Protein AF-A0A9K3KS12-F1 (afdb_monomer)

Mean predicted aligned error: 18.04 Å

Structure (mmCIF, N/CA/C/O backbone):
data_AF-A0A9K3KS12-F1
#
_entry.id   AF-A0A9K3KS12-F1
#
loop_
_atom_site.group_PDB
_atom_site.id
_atom_site.type_symbol
_atom_site.label_atom_id
_atom_site.label_alt_id
_atom_site.label_comp_id
_atom_site.label_asym_id
_atom_site.label_entity_id
_atom_site.label_seq_id
_atom_site.pdbx_PDB_ins_code
_atom_site.Cartn_x
_atom_site.Cartn_y
_atom_site.Cartn_z
_atom_site.occupancy
_atom_site.B_iso_or_equiv
_atom_site.auth_seq_id
_atom_site.auth_comp_id
_atom_site.auth_asym_id
_atom_site.auth_atom_id
_atom_site.pdbx_PDB_model_num
ATOM 1 N N . MET A 1 1 ? 7.523 -29.778 -43.280 1.00 52.50 1 MET A N 1
ATOM 2 C CA . MET A 1 1 ? 7.986 -30.917 -42.459 1.00 52.50 1 MET A CA 1
ATOM 3 C C . MET A 1 1 ? 9.145 -30.416 -41.614 1.00 52.50 1 MET A C 1
ATOM 5 O O . MET A 1 1 ? 10.266 -30.373 -42.094 1.00 52.50 1 MET A O 1
ATOM 9 N N . SER A 1 2 ? 8.859 -29.906 -40.420 1.00 46.47 2 SER A N 1
ATOM 10 C CA . SER A 1 2 ? 9.848 -29.281 -39.537 1.00 46.47 2 SER A CA 1
ATOM 11 C C . SER A 1 2 ? 9.722 -29.909 -38.153 1.00 46.47 2 SER A C 1
ATOM 13 O O . SER A 1 2 ? 8.707 -29.759 -37.476 1.00 46.47 2 SER A O 1
ATOM 15 N N . SER A 1 3 ? 10.742 -30.691 -37.804 1.00 53.56 3 SER A N 1
ATOM 16 C CA . SER A 1 3 ? 10.852 -31.498 -36.591 1.00 53.56 3 SER A CA 1
ATOM 17 C C . SER A 1 3 ? 10.984 -30.643 -35.331 1.00 53.56 3 SER A C 1
ATOM 19 O O . SER A 1 3 ? 11.841 -29.765 -35.256 1.00 53.56 3 SER A O 1
ATOM 21 N N . PHE A 1 4 ? 10.180 -30.960 -34.317 1.00 49.09 4 PHE A N 1
ATOM 22 C CA . PHE A 1 4 ? 10.322 -30.461 -32.949 1.00 49.09 4 PHE A CA 1
ATOM 23 C C . PHE A 1 4 ? 11.161 -31.444 -32.117 1.00 49.09 4 PHE A C 1
ATOM 25 O O . PHE A 1 4 ? 10.821 -32.629 -32.083 1.00 49.09 4 PHE A O 1
ATOM 32 N N . PRO A 1 5 ? 12.207 -31.003 -31.397 1.00 67.06 5 PRO A N 1
ATOM 33 C CA . PRO A 1 5 ? 12.871 -31.855 -30.423 1.00 67.06 5 PRO A CA 1
ATOM 34 C C . PRO A 1 5 ? 12.090 -31.901 -29.100 1.00 67.06 5 PRO A C 1
ATOM 36 O O . PRO A 1 5 ? 11.789 -30.881 -28.484 1.00 67.06 5 PRO A O 1
ATOM 39 N N . HIS A 1 6 ? 11.778 -33.126 -28.676 1.00 48.31 6 HIS A N 1
ATOM 40 C CA . HIS A 1 6 ? 11.284 -33.482 -27.347 1.00 48.31 6 HIS A CA 1
ATOM 41 C C . HIS A 1 6 ? 12.361 -33.252 -26.279 1.00 48.31 6 HIS A C 1
ATOM 43 O O . HIS A 1 6 ? 13.449 -33.820 -26.370 1.00 48.31 6 HIS A O 1
ATOM 49 N N . THR A 1 7 ? 12.029 -32.528 -25.212 1.00 61.78 7 THR A N 1
ATOM 50 C CA . THR A 1 7 ? 12.792 -32.556 -23.956 1.00 61.78 7 THR A CA 1
ATOM 51 C C . THR A 1 7 ? 12.016 -33.352 -22.917 1.00 61.78 7 THR A C 1
ATOM 53 O O . THR A 1 7 ? 10.946 -32.935 -22.476 1.00 61.78 7 THR A O 1
ATOM 56 N N . LYS A 1 8 ? 12.572 -34.515 -22.573 1.00 54.59 8 LYS A N 1
ATOM 57 C CA . LYS A 1 8 ? 12.106 -35.438 -21.540 1.00 54.59 8 LYS A CA 1
ATOM 58 C C . LYS A 1 8 ? 12.495 -34.938 -20.144 1.00 54.59 8 LYS A C 1
ATOM 60 O O . LYS A 1 8 ? 13.637 -34.550 -19.923 1.00 54.59 8 LYS A O 1
ATOM 65 N N . ASP A 1 9 ? 11.512 -34.968 -19.253 1.00 48.06 9 ASP A N 1
ATOM 66 C CA . ASP A 1 9 ? 11.533 -35.470 -17.875 1.00 48.06 9 ASP A CA 1
ATOM 67 C C . ASP A 1 9 ? 12.786 -35.275 -17.008 1.00 48.06 9 ASP A C 1
ATOM 69 O O . ASP A 1 9 ? 13.827 -35.896 -17.210 1.00 48.06 9 ASP A O 1
ATOM 73 N N . CYS A 1 10 ? 12.608 -34.554 -15.897 1.00 50.44 10 CYS A N 1
ATOM 74 C CA . CYS A 1 10 ? 13.347 -34.833 -14.667 1.00 50.44 10 CYS A CA 1
ATOM 75 C C . CYS A 1 10 ? 12.514 -34.418 -13.443 1.00 50.44 10 CYS A C 1
ATOM 77 O O . CYS A 1 10 ? 12.667 -33.329 -12.890 1.00 50.44 10 CYS A O 1
ATOM 79 N N . ILE A 1 11 ? 11.589 -35.290 -13.031 1.00 43.28 11 ILE A N 1
ATOM 80 C CA . ILE A 1 11 ? 10.884 -35.190 -11.748 1.00 43.28 11 ILE A CA 1
ATOM 81 C C . ILE A 1 11 ? 11.778 -35.855 -10.695 1.00 43.28 11 ILE A C 1
ATOM 83 O O . ILE A 1 11 ? 11.823 -37.078 -10.586 1.00 43.28 11 ILE A O 1
ATOM 87 N N . LYS A 1 12 ? 12.516 -35.053 -9.920 1.00 54.06 12 LYS A N 1
ATOM 88 C CA . LYS A 1 12 ? 13.183 -35.514 -8.694 1.00 54.06 12 LYS A CA 1
ATOM 89 C C . LYS A 1 12 ? 12.268 -35.271 -7.501 1.00 54.06 12 LYS A C 1
ATOM 91 O O . LYS A 1 12 ? 12.225 -34.184 -6.932 1.00 54.06 12 LYS A O 1
ATOM 96 N N . SER A 1 13 ? 11.550 -36.322 -7.132 1.00 48.22 13 SER A N 1
ATOM 97 C CA . SER A 1 13 ? 10.871 -36.474 -5.849 1.00 48.22 13 SER A CA 1
ATOM 98 C C . SER A 1 13 ? 11.925 -36.620 -4.750 1.00 48.22 13 SER A C 1
ATOM 100 O O . SER A 1 13 ? 12.613 -37.637 -4.705 1.00 48.22 13 SER A O 1
ATOM 102 N N . SER A 1 14 ? 12.069 -35.620 -3.874 1.00 48.69 14 SER A N 1
ATOM 103 C CA . SER A 1 14 ? 12.899 -35.742 -2.670 1.00 48.69 14 SER A CA 1
ATOM 104 C C . SER A 1 14 ? 12.034 -35.871 -1.428 1.00 48.69 14 SER A C 1
ATOM 106 O O . SER A 1 14 ? 11.018 -35.194 -1.266 1.00 48.69 14 SER A O 1
ATOM 108 N N . ALA A 1 15 ? 12.449 -36.823 -0.606 1.00 46.62 15 ALA A N 1
ATOM 109 C CA . ALA A 1 15 ? 11.697 -37.442 0.456 1.00 46.62 15 ALA A CA 1
ATOM 110 C C . ALA A 1 15 ? 11.547 -36.576 1.715 1.00 46.62 15 ALA A C 1
ATOM 112 O O . ALA A 1 15 ? 12.305 -35.652 1.997 1.00 46.62 15 ALA A O 1
ATOM 113 N N . ARG A 1 16 ? 10.518 -36.976 2.459 1.00 47.88 16 ARG A N 1
ATOM 114 C CA . ARG A 1 16 ? 10.124 -36.623 3.821 1.00 47.88 16 ARG A CA 1
ATOM 115 C C . ARG A 1 16 ? 11.319 -36.609 4.787 1.00 47.88 16 ARG A C 1
ATOM 117 O O . ARG A 1 16 ? 11.995 -37.622 4.907 1.00 47.88 16 ARG A O 1
ATOM 124 N N . ASN A 1 17 ? 11.467 -35.528 5.553 1.00 46.19 17 ASN A N 1
ATOM 125 C CA . ASN A 1 17 ? 12.077 -35.567 6.883 1.00 46.19 17 ASN A CA 1
ATOM 126 C C . ASN A 1 17 ? 11.015 -35.137 7.896 1.00 46.19 17 ASN A C 1
ATOM 128 O O . ASN A 1 17 ? 10.563 -33.994 7.912 1.00 46.19 17 ASN A O 1
ATOM 132 N N . SER A 1 18 ? 10.569 -36.104 8.688 1.00 47.91 18 SER A N 1
ATOM 133 C CA . SER A 1 18 ? 9.709 -35.928 9.849 1.00 47.91 18 SER A CA 1
ATOM 134 C C . SER A 1 18 ? 10.596 -35.756 11.077 1.00 47.91 18 SER A C 1
ATOM 136 O O . SER A 1 18 ? 10.929 -36.741 11.734 1.00 47.91 18 SER A O 1
ATOM 138 N N . ASP A 1 19 ? 10.979 -34.514 11.370 1.00 44.84 19 ASP A N 1
ATOM 139 C CA . ASP A 1 19 ? 11.651 -34.182 12.623 1.00 44.84 19 ASP A CA 1
ATOM 140 C C . ASP A 1 19 ? 10.617 -33.883 13.713 1.00 44.84 19 ASP A C 1
ATOM 142 O O . ASP A 1 19 ? 9.829 -32.935 13.661 1.00 44.84 19 ASP A O 1
ATOM 146 N N . SER A 1 20 ? 10.633 -34.773 14.700 1.00 47.81 20 SER A N 1
ATOM 147 C CA . SER A 1 20 ? 9.894 -34.745 15.952 1.00 47.81 20 SER A CA 1
ATOM 148 C C . SER A 1 20 ? 10.265 -33.506 16.776 1.00 47.81 20 SER A C 1
ATOM 150 O O . SER A 1 20 ? 11.340 -33.441 17.372 1.00 47.81 20 SER A O 1
ATOM 152 N N . TYR A 1 21 ? 9.364 -32.524 16.850 1.00 46.59 21 TYR A N 1
ATOM 153 C CA . TYR A 1 21 ? 9.509 -31.376 17.745 1.00 46.59 21 TYR A CA 1
ATOM 154 C C . TYR A 1 21 ? 9.149 -31.758 19.186 1.00 46.59 21 TYR A C 1
ATOM 156 O O . TYR A 1 21 ? 8.018 -32.130 19.487 1.00 46.59 21 TYR A O 1
ATOM 164 N N . ASN A 1 22 ? 10.132 -31.623 20.074 1.00 51.41 22 ASN A N 1
ATOM 165 C CA . ASN A 1 22 ? 10.037 -31.820 21.518 1.00 51.41 22 ASN A CA 1
ATOM 166 C C . ASN A 1 22 ? 9.777 -30.461 22.214 1.00 51.41 22 ASN A C 1
ATOM 168 O O . ASN A 1 22 ? 10.659 -29.598 22.170 1.00 51.41 22 ASN A O 1
ATOM 172 N N . PRO A 1 23 ? 8.605 -30.210 22.832 1.00 52.31 23 PRO A N 1
ATOM 173 C CA . PRO A 1 23 ? 8.307 -28.944 23.492 1.00 52.31 23 PRO A CA 1
ATOM 174 C C . PRO A 1 23 ? 8.512 -29.061 25.007 1.00 52.31 23 PRO A C 1
ATOM 176 O O . PRO A 1 23 ? 7.556 -29.081 25.778 1.00 52.31 23 PRO A O 1
ATOM 179 N N . ALA A 1 24 ? 9.761 -29.116 25.463 1.00 48.59 24 ALA A N 1
ATOM 180 C CA . ALA A 1 24 ? 10.047 -29.011 26.887 1.00 48.59 24 ALA A CA 1
ATOM 181 C C . ALA A 1 24 ? 11.296 -28.169 27.144 1.00 48.59 24 ALA A C 1
ATOM 183 O O . ALA A 1 24 ? 12.378 -28.442 26.638 1.00 48.59 24 ALA A O 1
ATOM 184 N N . SER A 1 25 ? 11.126 -27.184 28.027 1.00 50.69 25 SER A N 1
ATOM 185 C CA . SER A 1 25 ? 12.181 -26.432 28.709 1.00 50.69 25 SER A CA 1
ATOM 186 C C . SER A 1 25 ? 12.730 -25.187 27.998 1.00 50.69 25 SER A C 1
ATOM 188 O O . SER A 1 25 ? 13.762 -25.206 27.335 1.00 50.69 25 SER A O 1
ATOM 190 N N . ARG A 1 26 ? 12.076 -24.043 28.249 1.00 43.84 26 ARG A N 1
ATOM 191 C CA . ARG A 1 26 ? 12.7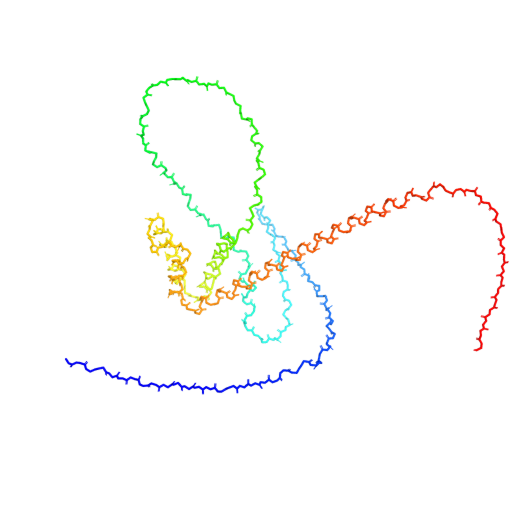54 -22.741 28.398 1.00 43.84 26 ARG A CA 1
ATOM 192 C C . ARG A 1 26 ? 11.887 -21.764 29.203 1.00 43.84 26 ARG A C 1
ATOM 194 O O . ARG A 1 26 ? 11.212 -20.899 28.656 1.00 43.84 26 ARG A O 1
ATOM 201 N N . ARG A 1 27 ? 11.928 -21.883 30.537 1.00 47.69 27 ARG A N 1
ATOM 202 C CA . ARG A 1 27 ? 11.645 -20.750 31.436 1.00 47.69 27 ARG A CA 1
ATOM 203 C C . ARG A 1 27 ? 12.892 -19.871 31.463 1.00 47.69 27 ARG A C 1
ATOM 205 O O . ARG A 1 27 ? 13.801 -20.105 32.247 1.00 47.69 27 ARG A O 1
ATOM 212 N N . GLY A 1 28 ? 12.955 -18.900 30.559 1.00 39.16 28 GLY A N 1
ATOM 213 C CA . GLY A 1 28 ? 13.888 -17.784 30.657 1.00 39.16 28 GLY A CA 1
ATOM 214 C C . GLY A 1 28 ? 13.147 -16.577 31.216 1.00 39.16 28 GLY A C 1
ATOM 215 O O . GLY A 1 28 ? 12.291 -16.022 30.533 1.00 39.16 28 GLY A O 1
ATOM 216 N N . SER A 1 29 ? 13.455 -16.184 32.451 1.00 44.81 29 SER A N 1
ATOM 217 C CA . SER A 1 29 ? 13.035 -14.901 33.015 1.00 44.81 29 SER A CA 1
ATOM 218 C C . SER A 1 29 ? 13.606 -13.765 32.166 1.00 44.81 29 SER A C 1
ATOM 220 O O . SER A 1 29 ? 14.803 -13.492 32.208 1.00 44.81 29 SER A O 1
ATOM 222 N N . SER A 1 30 ? 12.762 -13.100 31.378 1.00 38.34 30 SER A N 1
ATOM 223 C CA . SER A 1 30 ? 13.128 -11.852 30.711 1.00 38.34 30 SER A CA 1
ATOM 224 C C . SER A 1 30 ? 13.059 -10.709 31.719 1.00 38.34 30 SER A C 1
ATOM 226 O O . SER A 1 30 ? 11.974 -10.258 32.082 1.00 38.34 30 SER A O 1
ATOM 228 N N . GLN A 1 31 ? 14.219 -10.224 32.163 1.00 39.91 31 GLN A N 1
ATOM 229 C CA . GLN A 1 31 ? 14.308 -8.892 32.751 1.00 39.91 31 GLN A CA 1
ATOM 230 C C . GLN A 1 31 ? 13.933 -7.857 31.686 1.00 39.91 31 GLN A C 1
ATOM 232 O O . GLN A 1 31 ? 14.561 -7.761 30.632 1.00 39.91 31 GLN A O 1
ATOM 237 N N . VAL A 1 32 ? 12.893 -7.078 31.966 1.00 41.66 32 VAL A N 1
ATOM 238 C CA . VAL A 1 32 ? 12.511 -5.916 31.166 1.00 41.66 32 VAL A CA 1
ATOM 239 C C . VAL A 1 32 ? 13.368 -4.740 31.632 1.00 41.66 32 VAL A C 1
ATOM 241 O O . VAL A 1 32 ? 13.022 -4.052 32.588 1.00 41.66 32 VAL A O 1
ATOM 244 N N . SER A 1 33 ? 14.509 -4.509 30.978 1.00 40.78 33 SER A N 1
ATOM 245 C CA . SER A 1 33 ? 15.244 -3.250 31.133 1.00 40.78 33 SER A CA 1
ATOM 246 C C . SER A 1 33 ? 14.465 -2.133 30.445 1.00 40.78 33 SER A C 1
ATOM 248 O O . SER A 1 33 ? 14.395 -2.061 29.216 1.00 40.78 33 SER A O 1
ATOM 250 N N . VAL A 1 34 ? 13.871 -1.250 31.243 1.00 41.56 34 VAL A N 1
ATOM 251 C CA . VAL A 1 34 ? 13.269 -0.005 30.765 1.00 41.56 34 VAL A CA 1
ATOM 252 C C . VAL A 1 34 ? 14.411 0.919 30.342 1.00 41.56 34 VAL A C 1
ATOM 254 O O . VAL A 1 34 ? 15.130 1.460 31.176 1.00 41.56 34 VAL A O 1
ATOM 257 N N . LYS A 1 35 ? 14.633 1.042 29.030 1.00 43.31 35 LYS A N 1
ATOM 258 C CA . LYS A 1 35 ? 15.657 1.925 28.464 1.00 43.31 35 LYS A CA 1
ATOM 259 C C . LYS A 1 35 ? 15.074 3.334 28.356 1.00 43.31 35 LYS A C 1
ATOM 261 O O . LYS A 1 35 ? 14.183 3.577 27.547 1.00 43.31 35 LYS A O 1
ATOM 266 N N . GLU A 1 36 ? 15.552 4.236 29.203 1.00 47.69 36 GLU A N 1
ATOM 267 C CA . GLU A 1 36 ? 15.155 5.643 29.229 1.00 47.69 36 GLU A CA 1
ATOM 268 C C . GLU A 1 36 ? 15.689 6.367 27.975 1.00 47.69 36 GLU A C 1
ATOM 270 O O . GLU A 1 36 ? 16.896 6.466 27.752 1.00 47.69 36 GLU A O 1
ATOM 275 N N . GLU A 1 37 ? 14.780 6.812 27.101 1.00 48.81 37 GLU A N 1
ATOM 276 C CA . GLU A 1 37 ? 15.088 7.490 25.834 1.00 48.81 37 GLU A CA 1
ATOM 277 C C . GLU A 1 37 ? 15.170 9.006 26.074 1.00 48.81 37 GLU A C 1
ATOM 279 O O . GLU A 1 37 ? 14.152 9.699 26.087 1.00 48.81 37 GLU A O 1
ATOM 284 N N . LYS A 1 38 ? 16.384 9.537 26.264 1.00 49.03 38 LYS A N 1
ATOM 285 C CA . LYS A 1 38 ? 16.611 10.987 26.348 1.00 49.03 38 LYS A CA 1
ATOM 286 C C . LYS A 1 38 ? 16.424 11.623 24.968 1.00 49.03 38 LYS A C 1
ATOM 288 O O . LYS A 1 38 ? 17.086 11.244 24.002 1.00 49.03 38 LYS A O 1
ATOM 293 N N . ARG A 1 39 ? 15.508 12.589 24.871 1.00 55.34 39 ARG A N 1
ATOM 294 C CA . ARG A 1 39 ? 15.294 13.417 23.676 1.00 55.34 39 ARG A CA 1
ATOM 295 C C . ARG A 1 39 ? 15.749 14.835 23.971 1.00 55.34 39 ARG A C 1
ATOM 297 O O . ARG A 1 39 ? 15.294 15.423 24.946 1.00 55.34 39 ARG A O 1
ATOM 304 N N . THR A 1 40 ? 16.599 15.375 23.107 1.00 54.41 40 THR A N 1
ATOM 305 C CA . THR A 1 40 ? 17.068 16.758 23.205 1.00 54.41 40 THR A CA 1
ATOM 306 C C . THR A 1 40 ? 16.480 17.543 22.040 1.00 54.41 40 THR A C 1
ATOM 308 O O . THR A 1 40 ? 16.665 17.182 20.874 1.00 54.41 40 THR A O 1
ATOM 311 N N . CYS A 1 41 ? 15.730 18.593 22.359 1.00 47.50 41 CYS A N 1
ATOM 312 C CA . CYS A 1 41 ? 15.167 19.516 21.381 1.00 47.50 41 CYS A CA 1
ATOM 313 C C . CYS A 1 41 ? 16.025 20.779 21.367 1.00 47.50 41 CYS A C 1
ATOM 315 O O . CYS A 1 41 ? 16.310 21.324 22.431 1.00 47.50 41 CYS A O 1
ATOM 317 N N . SER A 1 42 ? 16.412 21.241 20.180 1.00 53.09 42 SER A N 1
ATOM 318 C CA . SER A 1 42 ? 16.981 22.578 20.006 1.00 53.09 42 SER A CA 1
ATOM 319 C C . SER A 1 42 ? 16.038 23.413 19.150 1.00 53.09 42 SER A C 1
ATOM 321 O O . SER A 1 42 ? 15.483 22.916 18.163 1.00 53.09 42 SER A O 1
ATOM 323 N N . VAL A 1 43 ? 15.835 24.664 19.550 1.00 62.12 43 VAL A N 1
ATOM 324 C CA . VAL A 1 43 ? 15.024 25.641 18.823 1.00 62.12 43 VAL A CA 1
ATOM 325 C C . VAL A 1 43 ? 15.965 26.731 18.342 1.00 62.12 43 VAL A C 1
ATOM 327 O O . VAL A 1 43 ? 16.599 27.403 19.148 1.00 62.12 43 VAL A O 1
ATOM 330 N N . GLU A 1 44 ? 16.060 26.889 17.026 1.00 63.59 44 GLU A N 1
ATOM 331 C CA . GLU A 1 44 ? 16.841 27.953 16.400 1.00 63.59 44 GLU A CA 1
ATOM 332 C C . GLU A 1 44 ? 15.885 28.929 15.710 1.00 63.59 44 GLU A C 1
ATOM 334 O O . GLU A 1 44 ? 14.980 28.528 14.970 1.00 63.59 44 GLU A O 1
ATOM 339 N N . THR A 1 45 ? 16.092 30.221 15.951 1.00 49.81 45 THR A N 1
ATOM 340 C CA . THR A 1 45 ? 15.368 31.319 15.306 1.00 49.81 45 THR A CA 1
ATOM 341 C C . THR A 1 45 ? 16.299 32.077 14.382 1.00 49.81 45 THR A C 1
ATOM 343 O O . THR A 1 45 ? 17.236 32.717 14.850 1.00 49.81 45 THR A O 1
ATOM 346 N N . ASN A 1 46 ? 16.006 32.057 13.084 1.00 51.88 46 ASN A N 1
ATOM 347 C CA . ASN A 1 46 ? 16.641 32.925 12.096 1.00 51.88 46 ASN A CA 1
ATOM 348 C C . ASN A 1 46 ? 15.547 33.647 11.304 1.00 51.88 46 ASN A C 1
ATOM 350 O O . ASN A 1 46 ? 14.641 33.009 10.770 1.00 51.88 46 ASN A O 1
ATOM 354 N N . GLY A 1 47 ? 15.603 34.982 11.266 1.00 61.84 47 GLY A N 1
ATOM 355 C CA . GLY A 1 47 ? 14.705 35.805 10.444 1.00 61.84 47 GLY A CA 1
ATOM 356 C C . GLY A 1 47 ? 13.206 35.633 10.729 1.00 61.84 47 GLY A C 1
ATOM 357 O O . GLY A 1 47 ? 12.411 35.608 9.798 1.00 61.84 47 GLY A O 1
ATOM 358 N N . GLY A 1 48 ? 12.808 35.454 11.994 1.00 63.50 48 GLY A N 1
ATOM 359 C CA . GLY A 1 48 ? 11.393 35.333 12.384 1.00 63.50 48 GLY A CA 1
ATOM 360 C C . GLY A 1 48 ? 10.764 33.949 12.176 1.00 63.50 48 GLY A C 1
ATOM 361 O O . GLY A 1 48 ? 9.613 33.745 12.552 1.00 63.50 48 GLY A O 1
ATOM 362 N N . THR A 1 49 ? 11.511 32.973 11.652 1.00 40.00 49 THR A N 1
ATOM 363 C CA . THR A 1 49 ? 11.039 31.586 11.521 1.00 40.00 49 THR A CA 1
ATOM 364 C C . THR A 1 49 ? 11.657 30.717 12.618 1.00 40.00 49 THR A C 1
ATOM 366 O O . THR A 1 49 ? 12.881 30.602 12.712 1.00 40.00 49 THR A O 1
ATOM 369 N N . GLN A 1 50 ? 10.819 30.102 13.461 1.00 62.44 50 GLN A N 1
ATOM 370 C CA . GLN A 1 50 ? 11.257 29.119 14.459 1.00 62.44 50 GLN A CA 1
ATOM 371 C C . GLN A 1 50 ? 11.419 27.751 13.796 1.00 62.44 50 GLN A C 1
ATOM 373 O O . GLN A 1 50 ? 10.455 27.192 13.274 1.00 62.44 50 GLN A O 1
ATOM 378 N N . THR A 1 51 ? 12.626 27.191 13.842 1.00 48.81 51 THR A N 1
ATOM 379 C CA . THR A 1 51 ? 12.882 25.816 13.401 1.00 48.81 51 TH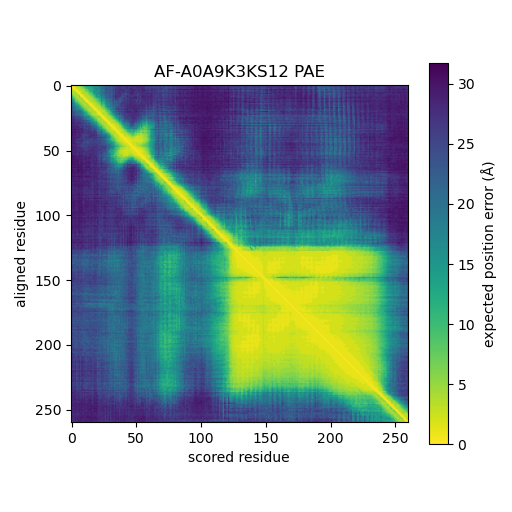R A CA 1
ATOM 380 C C . THR A 1 51 ? 13.186 24.953 14.619 1.00 48.81 51 THR A C 1
ATOM 382 O O . THR A 1 51 ? 14.216 25.119 15.271 1.00 48.81 51 THR A O 1
ATOM 385 N N . VAL A 1 52 ? 12.293 24.010 14.926 1.00 60.97 52 VAL A N 1
ATOM 386 C CA . VAL A 1 52 ? 12.500 23.027 15.997 1.00 60.97 52 VAL A CA 1
ATOM 387 C C . VAL A 1 52 ? 13.196 21.804 15.410 1.00 60.97 52 VAL A C 1
ATOM 389 O O . VAL A 1 52 ? 12.617 21.071 14.606 1.00 60.97 52 VAL A O 1
ATOM 392 N N . ARG A 1 53 ? 14.442 21.559 15.819 1.00 60.44 53 ARG A N 1
ATOM 393 C CA . ARG A 1 53 ? 15.195 20.357 15.445 1.00 60.44 53 ARG A CA 1
ATOM 394 C C . ARG A 1 53 ? 15.178 19.375 16.611 1.00 60.44 53 ARG A C 1
ATOM 396 O O . ARG A 1 53 ? 15.751 19.624 17.670 1.00 60.44 53 ARG A O 1
ATOM 403 N N . ILE A 1 54 ? 14.499 18.246 16.411 1.00 65.06 54 ILE A N 1
ATOM 404 C CA . ILE A 1 54 ? 14.471 17.140 17.373 1.00 65.06 54 ILE A CA 1
ATOM 405 C C . ILE A 1 54 ? 15.554 16.141 16.972 1.00 65.06 54 ILE A C 1
ATOM 407 O O . ILE A 1 54 ? 15.421 15.434 15.968 1.00 65.06 54 ILE A O 1
ATOM 411 N N . TYR A 1 55 ? 16.620 16.061 17.766 1.00 48.09 55 TYR A N 1
ATOM 412 C CA . TYR A 1 55 ? 17.696 15.102 17.542 1.00 48.09 55 TYR A CA 1
ATOM 413 C C . TYR A 1 55 ? 17.396 13.807 18.301 1.00 48.09 55 TYR A C 1
ATOM 415 O O . TYR A 1 55 ? 17.188 13.800 19.514 1.00 48.09 55 TYR A O 1
ATOM 423 N N . LYS A 1 56 ? 17.375 12.683 17.579 1.00 55.25 56 LYS A N 1
ATOM 424 C CA . LYS A 1 56 ? 17.387 11.351 18.194 1.00 55.25 56 LYS A CA 1
ATOM 425 C C . LYS A 1 56 ? 18.836 10.933 18.395 1.00 55.25 56 LYS A C 1
ATOM 427 O O . LYS A 1 56 ? 19.526 10.645 17.419 1.00 55.25 56 LYS A O 1
ATOM 432 N N . GLN A 1 57 ? 19.287 10.891 19.645 1.00 48.97 57 GLN A N 1
ATOM 433 C CA . GLN A 1 57 ? 20.605 10.370 19.987 1.00 48.97 57 GLN A CA 1
ATOM 434 C C . GLN A 1 57 ? 20.581 8.843 19.817 1.00 48.97 57 GLN A C 1
ATOM 436 O O . GLN A 1 57 ? 20.015 8.111 20.625 1.00 48.97 57 GLN A O 1
ATOM 441 N N . SER A 1 58 ? 21.123 8.362 18.698 1.00 47.81 58 SER A N 1
ATOM 442 C CA . SER A 1 58 ? 21.255 6.931 18.427 1.00 47.81 58 SER A CA 1
ATOM 443 C C . SER A 1 58 ? 22.457 6.402 19.205 1.00 47.81 58 SER A C 1
ATOM 445 O O . SER A 1 58 ? 23.597 6.599 18.791 1.00 47.81 58 SER A O 1
ATOM 447 N N . SER A 1 59 ? 22.227 5.765 20.357 1.00 48.41 59 SER A N 1
ATOM 448 C CA . SER A 1 59 ? 23.273 4.983 21.024 1.00 48.41 59 SER A CA 1
ATOM 449 C C . SER A 1 59 ? 23.637 3.793 20.140 1.00 48.41 59 SER A C 1
ATOM 451 O O . SER A 1 59 ? 23.003 2.738 20.207 1.00 48.41 59 SER A O 1
ATOM 453 N N . GLN A 1 60 ? 24.662 3.969 19.309 1.00 50.41 60 GLN A N 1
ATOM 454 C CA . GLN A 1 60 ? 25.313 2.877 18.607 1.00 50.41 60 GLN A CA 1
ATOM 455 C C . GLN A 1 60 ? 26.122 2.061 19.609 1.00 50.41 60 GLN A C 1
ATOM 457 O O . GLN A 1 60 ? 27.265 2.374 19.920 1.00 50.41 60 GLN A O 1
ATOM 462 N N . ASN A 1 61 ? 25.509 1.004 20.125 1.00 45.59 61 ASN A N 1
ATOM 463 C CA . ASN A 1 61 ? 26.260 -0.177 20.506 1.00 45.59 61 ASN A CA 1
ATOM 464 C C . ASN A 1 61 ? 25.321 -1.379 20.460 1.00 45.59 61 ASN A C 1
ATOM 466 O O . ASN A 1 61 ? 24.542 -1.574 21.386 1.00 45.59 61 ASN A O 1
ATOM 470 N N . MET A 1 62 ? 25.352 -2.103 19.337 1.00 35.31 62 MET A N 1
ATOM 471 C CA . MET A 1 62 ? 25.088 -3.541 19.215 1.00 35.31 62 MET A CA 1
ATOM 472 C C . MET A 1 62 ? 25.516 -3.987 17.814 1.00 35.31 62 MET A C 1
ATOM 474 O O . MET A 1 62 ? 24.847 -3.722 16.817 1.00 35.31 62 MET A O 1
ATOM 478 N N . LYS A 1 63 ? 26.648 -4.691 17.759 1.00 44.75 63 LYS A N 1
ATOM 479 C CA . LYS A 1 63 ? 26.937 -5.657 16.701 1.00 44.75 63 LYS A CA 1
ATOM 480 C C . LYS A 1 63 ? 25.916 -6.786 16.845 1.00 44.75 63 LYS A C 1
ATOM 482 O O . LYS A 1 63 ? 26.053 -7.570 17.771 1.00 44.75 63 LYS A O 1
ATOM 487 N N . PHE A 1 64 ? 24.920 -6.865 15.968 1.00 36.81 64 PHE A N 1
ATOM 488 C CA . PHE A 1 64 ? 24.274 -8.131 15.618 1.00 36.81 64 PHE A CA 1
ATOM 489 C C . PHE A 1 64 ? 23.717 -8.076 14.192 1.00 36.81 64 PHE A C 1
ATOM 491 O O . PHE A 1 64 ? 23.072 -7.127 13.755 1.00 36.81 64 PHE A O 1
ATOM 498 N N . THR A 1 65 ? 24.056 -9.140 13.485 1.00 46.75 65 THR A N 1
ATOM 499 C CA . THR A 1 65 ? 23.689 -9.598 12.152 1.00 46.75 65 THR A CA 1
ATOM 500 C C . THR A 1 65 ? 22.193 -9.499 11.823 1.00 46.75 65 THR A C 1
ATOM 502 O O . THR A 1 65 ? 21.379 -10.265 12.328 1.00 46.75 65 THR A O 1
ATOM 505 N N . SER A 1 66 ? 21.831 -8.610 10.894 1.00 39.22 66 SER A N 1
ATOM 506 C CA . SER A 1 66 ? 21.039 -8.924 9.685 1.00 39.22 66 SER A CA 1
ATOM 507 C C . SER A 1 66 ? 20.528 -7.632 9.026 1.00 39.22 66 SER A C 1
ATOM 509 O O . SER A 1 66 ? 19.728 -6.917 9.631 1.00 39.22 66 SER A O 1
ATOM 511 N N . PRO A 1 67 ? 20.891 -7.338 7.764 1.00 43.78 67 PRO A N 1
ATOM 512 C CA . PRO A 1 67 ? 20.522 -6.097 7.063 1.00 43.78 67 PRO A CA 1
ATOM 513 C C . PRO A 1 67 ? 19.022 -5.957 6.705 1.00 43.78 67 PRO A C 1
ATOM 515 O O . PRO A 1 67 ? 18.636 -5.052 5.966 1.00 43.78 67 PRO A O 1
ATOM 518 N N . SER A 1 68 ? 18.144 -6.828 7.214 1.00 47.56 68 SER A N 1
ATOM 519 C CA . SER A 1 68 ? 16.754 -6.934 6.749 1.00 47.56 68 SER A CA 1
ATOM 520 C C . SER A 1 68 ? 15.743 -6.043 7.486 1.00 47.56 68 SER A C 1
ATOM 522 O O . SER A 1 68 ? 14.656 -5.832 6.952 1.00 47.56 68 SER A O 1
ATOM 524 N N . VAL A 1 69 ? 16.049 -5.521 8.681 1.00 44.62 69 VAL A N 1
ATOM 525 C CA . VAL A 1 69 ? 15.039 -4.836 9.525 1.00 44.62 69 VAL A CA 1
ATOM 526 C C . VAL A 1 69 ? 15.274 -3.324 9.642 1.00 44.62 69 VAL A C 1
ATOM 528 O O . VAL A 1 69 ? 14.312 -2.558 9.690 1.00 44.62 69 VAL A O 1
ATOM 531 N N . GLU A 1 70 ? 16.525 -2.855 9.585 1.00 43.03 70 GLU A N 1
ATOM 532 C CA . GLU A 1 70 ? 16.838 -1.428 9.787 1.00 43.03 70 GLU A CA 1
ATOM 533 C C . GLU A 1 70 ? 16.328 -0.533 8.637 1.00 43.03 70 GLU A C 1
ATOM 535 O O . GLU A 1 70 ? 15.872 0.590 8.860 1.00 43.03 70 GLU A O 1
ATOM 540 N N . ASN A 1 71 ? 16.233 -1.075 7.417 1.00 45.12 71 ASN A N 1
ATOM 541 C CA . ASN A 1 71 ? 15.642 -0.369 6.274 1.00 45.12 71 ASN A CA 1
ATOM 542 C C . ASN A 1 71 ? 14.131 -0.097 6.435 1.00 45.12 71 ASN A C 1
ATOM 544 O O . ASN A 1 71 ? 13.600 0.815 5.803 1.00 45.12 71 ASN A O 1
ATOM 548 N N . ALA A 1 72 ? 13.420 -0.832 7.301 1.00 45.72 72 ALA A N 1
ATOM 549 C CA . ALA A 1 72 ? 11.989 -0.611 7.536 1.00 45.72 72 ALA A CA 1
ATOM 550 C C . ALA A 1 72 ? 11.703 0.644 8.382 1.00 45.72 72 ALA A C 1
ATOM 552 O O . ALA A 1 72 ? 10.624 1.227 8.274 1.00 45.72 72 ALA A O 1
ATOM 553 N N . ARG A 1 73 ? 12.660 1.090 9.210 1.00 44.94 73 ARG A N 1
ATOM 554 C CA . ARG A 1 73 ? 12.501 2.279 10.068 1.00 44.94 73 ARG A CA 1
ATOM 555 C C . ARG A 1 73 ? 12.793 3.591 9.344 1.00 44.94 73 ARG A C 1
ATOM 557 O O . ARG A 1 73 ? 12.184 4.606 9.675 1.00 44.94 73 ARG A O 1
ATOM 564 N N . ILE A 1 74 ? 13.677 3.576 8.347 1.00 42.47 74 ILE A N 1
ATOM 565 C CA . ILE A 1 74 ? 14.053 4.775 7.580 1.00 42.47 74 ILE A CA 1
ATOM 566 C C . ILE A 1 74 ? 12.958 5.161 6.563 1.00 42.47 74 ILE A C 1
ATOM 568 O O . ILE A 1 74 ? 12.771 6.343 6.285 1.00 42.47 74 ILE A O 1
ATOM 572 N N . ALA A 1 75 ? 12.150 4.204 6.092 1.00 44.97 75 ALA A N 1
ATOM 573 C CA . ALA A 1 75 ? 11.095 4.434 5.097 1.00 44.97 75 ALA A CA 1
ATOM 574 C C . ALA A 1 75 ? 9.805 5.110 5.626 1.00 44.97 75 ALA A C 1
ATOM 576 O O . ALA A 1 75 ? 8.916 5.412 4.834 1.00 44.97 75 ALA A O 1
ATOM 577 N N . MET A 1 76 ? 9.679 5.360 6.939 1.00 43.19 76 MET A N 1
ATOM 578 C CA . MET A 1 76 ? 8.478 5.965 7.551 1.00 43.19 76 MET A CA 1
ATOM 579 C C . MET A 1 76 ? 8.708 7.350 8.179 1.00 43.19 76 MET A C 1
ATOM 581 O O . MET A 1 76 ? 7.915 7.794 9.010 1.00 43.19 76 MET A O 1
ATOM 585 N N . ARG A 1 77 ? 9.772 8.065 7.792 1.00 44.56 77 ARG A N 1
ATOM 586 C CA . ARG A 1 77 ? 9.866 9.505 8.076 1.00 44.56 77 ARG A CA 1
ATOM 587 C C . ARG A 1 77 ? 8.961 10.261 7.105 1.00 44.56 77 ARG A C 1
ATOM 589 O O . ARG A 1 77 ? 9.151 10.168 5.899 1.00 44.56 77 ARG A O 1
ATOM 596 N N . GLU A 1 78 ? 7.959 10.926 7.678 1.00 42.16 78 GLU A N 1
ATOM 597 C CA . GLU A 1 78 ? 6.911 11.748 7.063 1.00 42.16 78 GLU A CA 1
ATOM 598 C C . GLU A 1 78 ? 7.156 12.156 5.607 1.00 42.16 78 GLU A C 1
ATOM 600 O O . GLU A 1 78 ? 7.754 13.188 5.313 1.00 42.16 78 GLU A O 1
ATOM 605 N N . VAL A 1 79 ? 6.619 11.366 4.676 1.00 39.41 79 VAL A N 1
ATOM 606 C CA . VAL A 1 79 ? 6.411 11.836 3.309 1.00 39.41 79 VAL A CA 1
ATOM 607 C C . VAL A 1 79 ? 4.957 12.277 3.202 1.00 39.41 79 VAL A C 1
ATOM 609 O O . VAL A 1 79 ? 4.077 11.522 2.781 1.00 39.41 79 VAL A O 1
ATOM 612 N N . SER A 1 80 ? 4.701 13.519 3.604 1.00 35.56 80 SER A N 1
ATOM 613 C CA . SER A 1 80 ? 3.479 14.242 3.254 1.00 35.56 80 SER A CA 1
ATOM 614 C C . SER A 1 80 ? 3.509 14.534 1.754 1.00 35.56 80 SER A C 1
ATOM 616 O O . SER A 1 80 ? 3.840 15.631 1.317 1.00 35.56 80 SER A O 1
ATOM 618 N N . ILE A 1 81 ? 3.217 13.525 0.926 1.00 36.47 81 ILE A N 1
ATOM 619 C CA . ILE A 1 81 ? 2.974 13.747 -0.500 1.00 36.47 81 ILE A CA 1
ATOM 620 C C . ILE A 1 81 ? 1.590 14.377 -0.601 1.00 36.47 81 ILE A C 1
ATOM 622 O O . ILE A 1 81 ? 0.578 13.674 -0.566 1.00 36.47 81 ILE A O 1
ATOM 626 N N . SER A 1 82 ? 1.559 15.701 -0.725 1.00 29.72 82 SER A N 1
ATOM 627 C CA . SER A 1 82 ? 0.382 16.421 -1.196 1.00 29.72 82 SER A CA 1
ATOM 628 C C . SER A 1 82 ? 0.182 16.047 -2.664 1.00 29.72 82 SER A C 1
ATOM 630 O O . SER A 1 82 ? 0.721 16.670 -3.578 1.00 29.72 82 SER A O 1
ATOM 632 N N . VAL A 1 83 ? -0.507 14.930 -2.902 1.00 32.84 83 VAL A N 1
ATOM 633 C CA . VAL A 1 83 ? -1.011 14.612 -4.233 1.00 32.84 83 VAL A CA 1
ATOM 634 C C . VAL A 1 83 ? -2.139 15.605 -4.459 1.00 32.84 83 VAL A C 1
ATOM 636 O O . VAL A 1 83 ? -3.261 15.375 -4.013 1.00 32.84 83 VAL A O 1
ATOM 639 N N . ARG A 1 84 ? -1.838 16.730 -5.120 1.00 31.83 84 ARG A N 1
ATOM 640 C CA . ARG A 1 84 ? -2.868 17.522 -5.793 1.00 31.83 84 ARG A CA 1
ATOM 641 C C . ARG A 1 84 ? -3.502 16.587 -6.815 1.00 31.83 84 ARG A C 1
ATOM 643 O O . ARG A 1 84 ? -2.974 16.385 -7.907 1.00 31.83 84 ARG A O 1
ATOM 650 N N . LEU A 1 85 ? -4.583 15.931 -6.405 1.00 36.41 85 LEU A N 1
ATOM 651 C CA . LEU A 1 85 ? -5.534 15.364 -7.339 1.00 36.41 85 LEU A CA 1
ATOM 652 C C . LEU A 1 85 ? -5.941 16.539 -8.232 1.00 36.41 85 LEU A C 1
ATOM 654 O O . LEU A 1 85 ? -6.350 17.563 -7.684 1.00 36.41 85 LEU A O 1
ATOM 658 N N . PRO A 1 86 ? -5.755 16.459 -9.561 1.00 36.78 86 PRO A N 1
ATOM 659 C CA . PRO A 1 86 ? -6.353 17.451 -10.432 1.00 36.78 86 PRO A CA 1
ATOM 660 C C . PRO A 1 86 ? -7.840 17.443 -10.102 1.00 36.78 86 PRO A C 1
ATOM 662 O O . PRO A 1 86 ? -8.455 16.370 -10.114 1.00 36.78 86 PRO A O 1
ATOM 665 N N . GLU A 1 87 ? -8.356 18.605 -9.703 1.00 31.23 87 GLU A N 1
ATOM 666 C CA . GLU A 1 87 ? -9.783 18.820 -9.547 1.00 31.23 87 GLU A CA 1
ATOM 667 C C . GLU A 1 87 ? -10.415 18.298 -10.827 1.00 31.23 87 GLU A C 1
ATOM 669 O O . GLU A 1 87 ? -10.115 18.772 -11.923 1.00 31.23 87 GLU A O 1
ATOM 674 N N . CYS A 1 88 ? -11.191 17.225 -10.695 1.00 32.50 88 CYS A N 1
ATOM 675 C CA . CYS A 1 88 ? -12.045 16.782 -11.768 1.00 32.50 88 CYS A CA 1
ATOM 676 C C . CYS A 1 88 ? -13.031 17.930 -11.968 1.00 32.50 88 CYS A C 1
ATOM 678 O O . CYS A 1 88 ? -14.044 18.017 -11.278 1.00 32.50 88 CYS A O 1
ATOM 680 N N . ASN A 1 89 ? -12.719 18.821 -12.901 1.00 41.56 89 ASN A N 1
ATOM 681 C CA . ASN A 1 89 ? -13.715 19.542 -13.656 1.00 41.56 89 ASN A CA 1
ATOM 682 C C . ASN A 1 89 ? -14.512 18.478 -14.410 1.00 41.56 89 ASN A C 1
ATOM 684 O O . ASN A 1 89 ? -14.307 18.215 -15.592 1.00 41.56 89 ASN A O 1
ATOM 688 N N . SER A 1 90 ? -15.415 17.819 -13.685 1.00 39.22 90 SER A N 1
ATOM 689 C CA . SER A 1 90 ? -16.604 17.235 -14.264 1.00 39.22 90 SER A CA 1
ATOM 690 C C . SER A 1 90 ? -17.327 18.404 -14.916 1.00 39.22 90 SER A C 1
ATOM 692 O O . SER A 1 90 ? -18.184 19.042 -14.310 1.00 39.22 90 SER A O 1
ATOM 694 N N . SER A 1 91 ? -16.922 18.739 -16.139 1.00 38.91 91 SER A N 1
ATOM 695 C CA . SER A 1 91 ? -17.785 19.388 -17.100 1.00 38.91 91 SER A CA 1
ATOM 696 C C . SER A 1 91 ? -18.923 18.405 -17.298 1.00 38.91 91 SER A C 1
ATOM 698 O O . SER A 1 91 ? -18.893 17.545 -18.174 1.00 38.91 91 SER A O 1
ATOM 700 N N . THR A 1 92 ? -19.889 18.476 -16.385 1.00 44.62 92 THR A N 1
ATOM 701 C CA . THR A 1 92 ? -21.251 18.049 -16.613 1.00 44.62 92 THR A CA 1
ATOM 702 C C . THR A 1 92 ? -21.649 18.790 -17.872 1.00 44.62 92 THR A C 1
ATOM 704 O O . THR A 1 92 ? -21.967 19.976 -17.836 1.00 44.62 92 THR A O 1
ATOM 707 N N . VAL A 1 93 ? -21.514 18.116 -19.012 1.00 48.03 93 VAL A N 1
ATOM 708 C CA . VAL A 1 93 ? -22.220 18.480 -20.227 1.00 48.03 93 VAL A CA 1
ATOM 709 C C . VAL A 1 93 ? -23.675 18.251 -19.866 1.00 48.03 93 VAL A C 1
ATOM 711 O O . VAL A 1 93 ? -24.201 17.148 -19.985 1.00 48.03 93 VAL A O 1
ATOM 714 N N . THR A 1 94 ? -24.285 19.273 -19.280 1.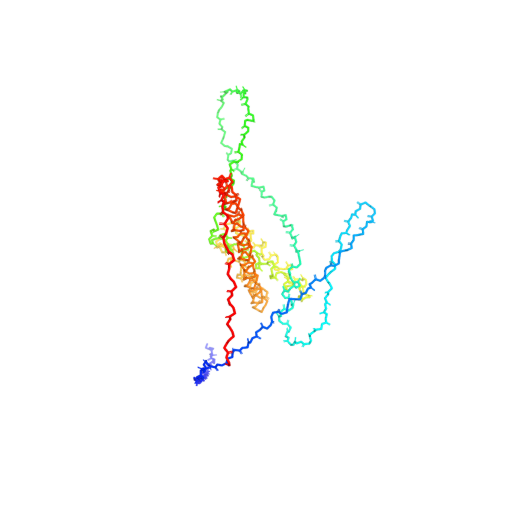00 43.84 94 THR A N 1
ATOM 715 C CA . THR A 1 94 ? -25.724 19.378 -19.143 1.00 43.84 94 THR A CA 1
ATOM 716 C C . THR A 1 94 ? -26.250 19.322 -20.575 1.00 43.84 94 THR A C 1
ATOM 718 O O . THR A 1 94 ? -25.908 20.212 -21.360 1.00 43.84 94 THR A O 1
ATOM 721 N N . PRO A 1 95 ? -27.015 18.293 -20.981 1.00 51.41 95 PRO A N 1
ATOM 722 C CA . PRO A 1 95 ? -27.757 18.395 -22.223 1.00 51.41 95 PRO A CA 1
ATOM 723 C C . PRO A 1 95 ? -28.665 19.615 -22.071 1.00 51.41 95 PRO A C 1
ATOM 725 O O . PRO A 1 95 ? -29.486 19.678 -21.157 1.00 51.41 95 PRO A O 1
ATOM 728 N N . HIS A 1 96 ? -28.435 20.619 -22.914 1.00 46.78 96 HIS A N 1
ATOM 729 C CA . HIS A 1 96 ? -29.204 21.853 -22.967 1.00 46.78 96 HIS A CA 1
ATOM 730 C C . HIS A 1 96 ? -30.609 21.528 -23.493 1.00 46.78 96 HIS A C 1
ATOM 732 O O . HIS A 1 96 ? -30.931 21.756 -24.656 1.00 46.78 96 HIS A O 1
ATOM 738 N N . ILE A 1 97 ? -31.444 20.939 -22.640 1.00 55.84 97 ILE A N 1
ATOM 739 C CA . ILE A 1 97 ? -32.887 20.886 -22.836 1.00 55.84 97 ILE A CA 1
ATOM 740 C C . ILE A 1 97 ? -33.369 22.303 -22.569 1.00 55.84 97 ILE A C 1
ATOM 742 O O . ILE A 1 97 ? -33.365 22.759 -21.429 1.00 55.84 97 ILE A O 1
ATOM 746 N N . VAL A 1 98 ? -33.698 23.003 -23.651 1.00 64.75 98 VAL A N 1
ATOM 747 C CA . VAL A 1 98 ? -34.382 24.296 -23.636 1.00 64.75 98 VAL A CA 1
ATOM 748 C C . VAL A 1 98 ? -35.718 24.106 -22.907 1.00 64.75 98 VAL A C 1
ATOM 750 O O . VAL A 1 98 ? -36.562 23.365 -23.415 1.00 64.75 98 VAL A O 1
ATOM 753 N N . PRO A 1 99 ? -35.943 24.724 -21.737 1.00 58.62 99 PRO A N 1
ATOM 754 C CA . PRO A 1 99 ? -37.277 24.852 -21.180 1.00 58.62 99 PRO A CA 1
ATOM 755 C C . PRO A 1 99 ? -37.971 26.046 -21.857 1.00 58.62 99 PRO A C 1
ATOM 757 O O . PRO A 1 99 ? -37.328 27.078 -22.065 1.00 58.62 99 PRO A O 1
ATOM 760 N N . PRO A 1 100 ? -39.258 25.931 -22.211 1.00 61.34 100 PRO A N 1
ATOM 761 C CA . PRO A 1 100 ? -40.035 27.058 -22.701 1.00 61.34 100 PRO A CA 1
ATOM 762 C C . PRO A 1 100 ? -40.304 28.076 -21.581 1.00 61.34 100 PRO A C 1
ATOM 764 O O . PRO A 1 100 ? -40.412 27.720 -20.407 1.00 61.34 100 PRO A O 1
ATOM 767 N N . ASP A 1 101 ? -40.399 29.336 -22.002 1.00 61.94 101 ASP A N 1
ATOM 768 C CA . ASP A 1 101 ? -40.724 30.542 -21.239 1.00 61.94 101 ASP A CA 1
ATOM 769 C C . ASP A 1 101 ? -41.775 30.372 -20.128 1.00 61.94 101 ASP A C 1
ATOM 771 O O . ASP A 1 101 ? -42.852 29.814 -20.345 1.00 61.94 101 ASP A O 1
ATOM 775 N N . GLY A 1 102 ? -41.500 30.975 -18.963 1.00 53.41 102 GLY A N 1
ATOM 776 C CA . GLY A 1 102 ? -42.504 31.217 -17.921 1.00 53.41 102 GLY A CA 1
ATOM 777 C C . GLY A 1 102 ? -41.937 31.483 -16.519 1.00 53.41 102 GLY A C 1
ATOM 778 O O . GLY A 1 102 ? -41.589 30.550 -15.810 1.00 53.41 102 GLY A O 1
ATOM 779 N N . LEU A 1 103 ? -41.883 32.769 -16.145 1.00 59.09 103 LEU A N 1
ATOM 780 C CA . LEU A 1 103 ? -41.689 33.414 -14.817 1.00 59.09 103 LEU A CA 1
ATOM 781 C C . LEU A 1 103 ? -42.314 32.680 -13.588 1.00 59.09 103 LEU A C 1
ATOM 783 O O . LEU A 1 103 ? -43.182 31.840 -13.809 1.00 59.09 103 LEU A O 1
ATOM 787 N N . PRO A 1 104 ? -42.031 33.039 -12.298 1.00 57.53 104 PRO A N 1
ATOM 788 C CA . PRO A 1 104 ? -41.459 34.299 -11.788 1.00 57.53 104 PRO A CA 1
ATOM 789 C C . PRO A 1 104 ? -40.364 34.195 -10.695 1.00 57.53 104 PRO A C 1
ATOM 791 O O . PRO A 1 104 ? -40.137 33.177 -10.047 1.00 57.53 104 PRO A O 1
ATOM 794 N N . GLN A 1 105 ? -39.718 35.344 -10.474 1.00 61.12 105 GLN A N 1
ATOM 795 C CA . GLN A 1 105 ? -38.799 35.665 -9.381 1.00 61.12 105 GLN A CA 1
ATOM 796 C C . GLN A 1 105 ? -39.428 35.418 -7.996 1.00 61.12 105 GLN A C 1
ATOM 798 O O . GLN A 1 105 ? -40.464 35.999 -7.681 1.00 61.12 105 GLN A O 1
ATOM 803 N N . HIS A 1 106 ? -38.753 34.643 -7.139 1.00 53.88 106 HIS A N 1
ATOM 804 C CA . HIS A 1 106 ? -39.016 34.625 -5.698 1.00 53.88 106 HIS A CA 1
ATOM 805 C C . HIS A 1 106 ? -37.752 35.044 -4.941 1.00 53.88 106 HIS A C 1
ATOM 807 O O . HIS A 1 106 ? -36.805 34.276 -4.769 1.00 53.88 106 HIS A O 1
ATOM 813 N N . VAL A 1 107 ? -37.753 36.304 -4.519 1.00 67.38 107 VAL A N 1
ATOM 814 C CA . VAL A 1 107 ? -36.814 36.889 -3.563 1.00 67.38 107 VAL A CA 1
ATOM 815 C C . VAL A 1 107 ? -37.312 36.488 -2.175 1.00 67.38 107 VAL A C 1
ATOM 817 O O . VAL A 1 107 ? -38.462 36.764 -1.851 1.00 67.38 107 VAL A O 1
ATOM 820 N N . GLY A 1 108 ? -36.500 35.804 -1.372 1.00 50.31 108 GLY A N 1
ATOM 821 C CA . GLY A 1 108 ? -36.915 35.463 -0.011 1.00 50.31 108 GLY A CA 1
ATOM 822 C C . GLY A 1 108 ? -35.987 34.487 0.692 1.00 50.31 108 GLY A C 1
ATOM 823 O O . GLY A 1 108 ? -36.131 33.280 0.548 1.00 50.31 108 GLY A O 1
ATOM 824 N N . ASP A 1 109 ? -35.054 35.067 1.439 1.00 42.16 109 ASP A N 1
ATOM 825 C CA . ASP A 1 109 ? -34.603 34.647 2.762 1.00 42.16 109 ASP A CA 1
ATOM 826 C C . ASP A 1 109 ? -34.080 33.221 3.001 1.00 42.16 109 ASP A C 1
ATOM 828 O O . ASP A 1 109 ? -34.777 32.210 2.958 1.00 42.16 109 ASP A O 1
ATOM 832 N N . ASN A 1 110 ? -32.849 33.227 3.520 1.00 49.62 110 ASN A N 1
ATOM 833 C CA . ASN A 1 110 ? -32.479 32.687 4.833 1.00 49.62 110 ASN A CA 1
ATOM 834 C C . ASN A 1 110 ? -31.314 31.679 4.740 1.00 49.62 110 ASN A C 1
ATOM 836 O O . ASN A 1 110 ? -31.537 30.486 4.515 1.00 49.62 110 ASN A O 1
ATOM 840 N N . PRO A 1 111 ? -30.050 32.096 4.978 1.00 55.69 111 PRO A N 1
ATOM 841 C CA . PRO A 1 111 ? -28.948 31.179 5.259 1.00 55.69 111 PRO A CA 1
ATOM 842 C C . PRO A 1 111 ? -29.112 30.614 6.679 1.00 55.69 111 PRO A C 1
ATOM 844 O O . PRO A 1 111 ? -28.274 30.803 7.562 1.00 55.69 111 PRO A O 1
ATOM 847 N N . SER A 1 112 ? -30.225 29.914 6.908 1.00 51.88 112 SER A N 1
ATOM 848 C CA . SER A 1 112 ? -30.507 29.173 8.125 1.00 51.88 112 SER A CA 1
ATOM 849 C C . SER A 1 112 ? -29.547 27.993 8.181 1.00 51.88 112 SER A C 1
ATOM 851 O O . SER A 1 112 ? -29.778 26.923 7.618 1.00 51.88 112 SER A O 1
ATOM 853 N N . ARG A 1 113 ? -28.385 28.271 8.778 1.00 53.47 113 ARG A N 1
ATOM 854 C CA . ARG A 1 113 ? -27.670 27.409 9.716 1.00 53.47 113 ARG A CA 1
ATOM 855 C C . ARG A 1 113 ? -27.886 25.928 9.404 1.00 53.47 113 ARG A C 1
ATOM 857 O O . ARG A 1 113 ? -28.553 25.219 10.152 1.00 53.47 113 ARG A O 1
ATOM 864 N N . ARG A 1 114 ? -27.307 25.457 8.291 1.00 55.75 114 ARG A N 1
ATOM 865 C CA . ARG A 1 114 ? -27.127 24.022 8.043 1.00 55.75 114 ARG A CA 1
ATOM 866 C C . ARG A 1 114 ? -26.262 23.502 9.184 1.00 55.75 114 ARG A C 1
ATOM 868 O O . ARG A 1 114 ? -25.040 23.602 9.133 1.00 55.75 114 ARG A O 1
ATOM 875 N N . VAL A 1 115 ? -26.914 23.034 10.247 1.00 62.84 115 VAL A N 1
ATOM 876 C CA . VAL A 1 115 ? -26.306 22.242 11.309 1.00 62.84 115 VAL A CA 1
ATOM 877 C C . VAL A 1 115 ? -25.654 21.092 10.567 1.00 62.84 115 VAL A C 1
ATOM 879 O O . VAL A 1 115 ? -26.352 20.254 10.001 1.00 62.84 115 VAL A O 1
ATOM 882 N N . ALA A 1 116 ? -24.329 21.161 10.429 1.00 61.09 116 ALA A N 1
ATOM 883 C CA . ALA A 1 116 ? -23.550 20.166 9.726 1.00 61.09 116 ALA A CA 1
ATOM 884 C C . ALA A 1 116 ? -23.893 18.827 10.369 1.00 61.09 116 ALA A C 1
ATOM 886 O O . ALA A 1 116 ? -23.514 18.575 11.515 1.00 61.09 116 ALA A O 1
ATOM 887 N N . ALA A 1 117 ? -24.701 18.027 9.667 1.00 58.50 117 ALA A N 1
ATOM 888 C CA . ALA A 1 117 ? -25.059 16.701 10.119 1.00 58.50 117 ALA A CA 1
ATOM 889 C C . ALA A 1 117 ? -23.740 15.998 10.462 1.00 58.50 117 ALA A C 1
ATOM 891 O O . ALA A 1 117 ? -22.810 16.081 9.648 1.00 58.50 117 ALA A O 1
ATOM 892 N N . PRO A 1 118 ? -23.613 15.406 11.663 1.00 67.12 118 PRO A N 1
ATOM 893 C CA . PRO A 1 118 ? -22.389 14.750 12.085 1.00 67.12 118 PRO A CA 1
ATOM 894 C C . PRO A 1 118 ? -22.022 13.760 10.991 1.00 67.12 118 PRO A C 1
ATOM 896 O O . PRO A 1 118 ? -22.751 12.801 10.742 1.00 67.12 118 PRO A O 1
ATOM 899 N N . VAL A 1 119 ? -20.949 14.088 10.270 1.00 62.56 119 VAL A N 1
ATOM 900 C CA . VAL A 1 119 ? -20.449 13.314 9.140 1.00 62.56 119 VAL A CA 1
ATOM 901 C C . VAL A 1 119 ? -20.251 11.915 9.688 1.00 62.56 119 VAL A C 1
ATOM 903 O O . VAL A 1 119 ? -19.424 11.710 10.579 1.00 62.56 119 VAL A O 1
ATOM 906 N N . SER A 1 120 ? -21.131 11.014 9.254 1.00 54.75 120 SER A N 1
ATOM 907 C CA . SER A 1 120 ? -21.266 9.683 9.826 1.00 54.75 120 SER A CA 1
ATOM 908 C C . SER A 1 120 ? -19.881 9.041 9.887 1.00 54.75 120 SER A C 1
ATOM 910 O O . SER A 1 120 ? -19.150 9.132 8.892 1.00 54.75 120 SER A O 1
ATOM 912 N N . PRO A 1 121 ? -19.476 8.455 11.028 1.00 66.69 121 PRO A N 1
ATOM 913 C CA . PRO A 1 121 ? -18.210 7.752 11.121 1.00 66.69 121 PRO A CA 1
ATOM 914 C C . PRO A 1 121 ? -18.245 6.645 10.073 1.00 66.69 121 PRO A C 1
ATOM 916 O O . PRO A 1 121 ? -18.940 5.650 10.257 1.00 66.69 121 PRO A O 1
ATOM 919 N N . TYR A 1 122 ? -17.560 6.873 8.946 1.00 53.69 122 TYR A N 1
ATOM 920 C CA . TYR A 1 122 ? -17.439 5.928 7.846 1.00 53.69 122 TYR A CA 1
ATOM 921 C C . TYR A 1 122 ? -17.097 4.574 8.452 1.00 53.69 122 TYR A C 1
ATOM 923 O O . TYR A 1 122 ? -16.006 4.372 8.986 1.00 53.69 122 TYR A O 1
ATOM 931 N N . THR A 1 123 ? -18.076 3.676 8.442 1.00 57.47 123 THR A N 1
ATOM 932 C CA . THR A 1 123 ? -17.896 2.302 8.877 1.00 57.47 123 THR A CA 1
ATOM 933 C C . THR A 1 123 ? -16.799 1.719 8.000 1.00 57.47 123 THR A C 1
ATOM 935 O O . THR A 1 123 ? -16.925 1.798 6.776 1.00 57.47 123 THR A O 1
ATOM 938 N N . ASP A 1 124 ? -15.733 1.200 8.620 1.00 68.06 124 ASP A N 1
ATOM 939 C CA . ASP A 1 124 ? -14.608 0.503 7.982 1.00 68.06 124 ASP A CA 1
ATOM 940 C C . ASP A 1 124 ? -15.153 -0.658 7.126 1.00 68.06 124 ASP A C 1
ATOM 942 O O . ASP A 1 124 ? -15.217 -1.810 7.554 1.00 68.06 124 ASP A O 1
ATOM 946 N N . SER A 1 125 ? -15.613 -0.355 5.913 1.00 84.12 125 SER A N 1
ATOM 947 C CA . SER A 1 125 ? -16.011 -1.370 4.952 1.00 84.12 125 SER A CA 1
ATOM 948 C C . SER A 1 125 ? -14.732 -2.061 4.481 1.00 84.12 125 SER A C 1
ATOM 950 O O . SER A 1 125 ? -13.742 -1.382 4.186 1.00 84.12 125 SER A O 1
ATOM 952 N N . PRO A 1 126 ? -14.706 -3.398 4.365 1.00 85.75 126 PRO A N 1
ATOM 953 C CA . PRO A 1 126 ? -13.521 -4.108 3.882 1.00 85.75 126 PRO A CA 1
ATOM 954 C C . PRO A 1 126 ? -13.035 -3.567 2.524 1.00 85.75 126 PRO A C 1
ATOM 956 O O . PRO A 1 126 ? -11.831 -3.488 2.283 1.00 85.75 126 PRO A O 1
ATOM 959 N N . VAL A 1 127 ? -13.958 -3.069 1.690 1.00 85.25 127 VAL A N 1
ATOM 960 C CA . VAL A 1 127 ? -13.665 -2.458 0.383 1.00 85.25 127 VAL A CA 1
ATOM 961 C C . VAL A 1 127 ? -12.872 -1.152 0.514 1.00 85.25 127 VAL A C 1
ATOM 963 O O . VAL A 1 127 ? -11.992 -0.868 -0.300 1.00 85.25 127 VAL A O 1
ATOM 966 N N . THR A 1 128 ? -13.150 -0.328 1.529 1.00 88.38 128 THR A N 1
ATOM 967 C CA . THR A 1 128 ? -12.400 0.921 1.740 1.00 88.38 128 THR A CA 1
ATOM 968 C C . THR A 1 128 ? -11.002 0.644 2.280 1.00 88.38 128 THR A C 1
ATOM 970 O O . THR A 1 128 ? -10.051 1.312 1.872 1.00 88.38 128 THR A O 1
ATOM 973 N N . GLN A 1 129 ? -10.856 -0.378 3.130 1.00 91.94 129 GLN A N 1
ATOM 974 C CA . GLN A 1 129 ? -9.561 -0.778 3.680 1.00 91.94 129 GLN A CA 1
ATOM 975 C C . GLN A 1 129 ? -8.632 -1.359 2.606 1.00 91.94 129 GLN A C 1
ATOM 977 O O . GLN A 1 129 ? -7.444 -1.041 2.582 1.00 91.94 129 GLN A O 1
ATOM 982 N N . GLU A 1 130 ? -9.157 -2.177 1.695 1.00 95.12 130 GLU A N 1
ATOM 983 C CA . GLU A 1 130 ? -8.385 -2.735 0.583 1.00 95.12 130 GLU A CA 1
ATOM 984 C C . GLU A 1 130 ? -7.830 -1.631 -0.331 1.00 95.12 130 GLU A C 1
ATOM 986 O O . GLU A 1 130 ? -6.635 -1.609 -0.634 1.00 95.12 130 GLU A O 1
ATOM 991 N N . ARG A 1 131 ? -8.665 -0.645 -0.681 1.00 94.31 131 ARG A N 1
ATOM 992 C CA . ARG A 1 131 ? -8.255 0.528 -1.469 1.00 94.31 131 ARG A CA 1
ATOM 993 C C . ARG A 1 131 ? -7.188 1.360 -0.756 1.00 94.31 131 ARG A C 1
ATOM 995 O O . ARG A 1 131 ? -6.218 1.779 -1.386 1.00 94.31 131 ARG A O 1
ATOM 1002 N N . GLU A 1 132 ? -7.334 1.592 0.551 1.00 94.06 132 GLU A N 1
ATOM 1003 C CA . GLU A 1 132 ? -6.326 2.301 1.352 1.00 94.06 132 GLU A CA 1
ATOM 1004 C C . GLU A 1 132 ? -4.992 1.537 1.360 1.00 94.06 132 GLU A C 1
ATOM 1006 O O . GLU A 1 132 ? -3.938 2.118 1.084 1.00 94.06 132 GLU A O 1
ATOM 1011 N N . ASN A 1 133 ? -5.036 0.225 1.610 1.00 95.81 133 ASN A N 1
ATOM 1012 C CA . ASN A 1 133 ? -3.861 -0.643 1.609 1.00 95.81 133 ASN A CA 1
ATOM 1013 C C . ASN A 1 133 ? -3.160 -0.641 0.246 1.00 95.81 133 ASN A C 1
ATOM 1015 O O . ASN A 1 133 ? -1.932 -0.560 0.197 1.00 95.81 133 ASN A O 1
ATOM 1019 N N . PHE A 1 134 ? -3.916 -0.659 -0.852 1.00 97.62 134 PHE A N 1
ATOM 1020 C CA . PHE A 1 134 ? -3.368 -0.568 -2.201 1.00 97.62 134 PHE A CA 1
ATOM 1021 C C . PHE A 1 134 ? -2.648 0.766 -2.444 1.00 97.62 134 PHE A C 1
ATOM 1023 O O . PHE A 1 134 ? -1.529 0.793 -2.955 1.00 97.62 134 PHE A O 1
ATOM 1030 N N . LEU A 1 135 ? -3.218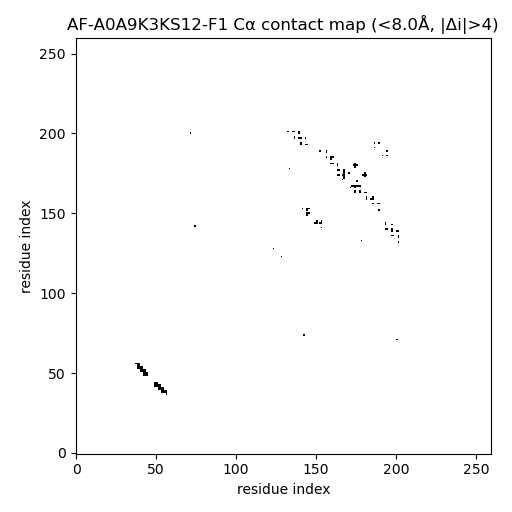 1.893 -2.009 1.00 96.62 135 LEU A N 1
ATOM 1031 C CA . LEU A 1 135 ? -2.548 3.194 -2.123 1.00 96.62 135 LEU A CA 1
ATOM 1032 C C . LEU A 1 135 ? -1.257 3.258 -1.296 1.00 96.62 135 LEU A C 1
ATOM 1034 O O . LEU A 1 135 ? -0.262 3.837 -1.742 1.00 96.62 135 LEU A O 1
ATOM 1038 N N . ILE A 1 136 ? -1.249 2.661 -0.103 1.00 96.88 136 ILE A N 1
ATOM 1039 C CA . ILE A 1 136 ? -0.044 2.544 0.729 1.00 96.88 136 ILE A CA 1
ATOM 1040 C C . ILE A 1 136 ? 0.998 1.662 0.035 1.00 96.88 136 ILE A C 1
ATOM 1042 O O . ILE A 1 136 ? 2.169 2.035 -0.020 1.00 96.88 136 ILE A O 1
ATOM 1046 N N . PHE A 1 137 ? 0.579 0.541 -0.550 1.00 98.06 137 PHE A N 1
ATOM 1047 C CA . PHE A 1 137 ? 1.445 -0.349 -1.315 1.00 98.06 137 PHE A CA 1
ATOM 1048 C C . PHE A 1 137 ? 2.143 0.382 -2.469 1.00 98.06 137 PHE A C 1
ATOM 1050 O O . PHE A 1 137 ? 3.366 0.317 -2.579 1.00 98.06 137 PHE A O 1
ATOM 1057 N N . ILE A 1 138 ? 1.407 1.152 -3.277 1.00 98.25 138 ILE A N 1
ATOM 1058 C CA . ILE A 1 138 ? 1.981 1.927 -4.390 1.00 98.25 138 ILE A CA 1
ATOM 1059 C C . ILE A 1 138 ? 3.012 2.950 -3.884 1.00 98.25 138 ILE A C 1
ATOM 1061 O O . ILE A 1 138 ? 4.074 3.114 -4.488 1.00 98.25 138 ILE A O 1
ATOM 1065 N N . LYS A 1 139 ? 2.748 3.608 -2.744 1.00 97.38 139 LYS A N 1
ATOM 1066 C CA . LYS A 1 139 ? 3.707 4.533 -2.110 1.00 97.38 139 LYS A CA 1
ATOM 1067 C C . LYS A 1 139 ? 4.991 3.819 -1.680 1.00 97.38 139 LYS A C 1
ATOM 1069 O O . LYS A 1 139 ? 6.079 4.315 -1.963 1.00 97.38 139 LYS A O 1
ATOM 1074 N N . ILE A 1 140 ? 4.867 2.660 -1.032 1.00 97.50 140 ILE A N 1
ATOM 1075 C CA . ILE A 1 140 ? 6.001 1.824 -0.615 1.00 97.50 140 ILE A CA 1
ATOM 1076 C C . ILE A 1 140 ? 6.803 1.364 -1.836 1.00 97.50 140 ILE A C 1
ATOM 1078 O O . ILE A 1 140 ? 8.026 1.483 -1.846 1.00 97.50 140 ILE A O 1
ATOM 1082 N N . LEU A 1 141 ? 6.132 0.890 -2.888 1.00 97.81 141 LEU A N 1
ATOM 1083 C CA . LEU A 1 141 ? 6.781 0.448 -4.118 1.00 97.81 141 LEU A CA 1
ATOM 1084 C C . LEU A 1 141 ? 7.604 1.578 -4.746 1.00 97.81 141 LEU A C 1
ATOM 1086 O O . LEU A 1 141 ? 8.776 1.390 -5.056 1.00 97.81 141 LEU A O 1
ATOM 1090 N N . PHE A 1 142 ? 7.037 2.780 -4.871 1.00 97.62 142 PHE A N 1
ATOM 1091 C CA . PHE A 1 142 ? 7.772 3.936 -5.391 1.00 97.62 142 PHE A CA 1
ATOM 1092 C C . PHE A 1 142 ? 8.922 4.392 -4.501 1.00 97.62 142 PHE A C 1
ATOM 1094 O O . PHE A 1 142 ? 9.828 5.042 -5.020 1.00 97.62 142 PHE A O 1
ATOM 1101 N N . ARG A 1 143 ? 8.901 4.073 -3.202 1.00 96.50 143 ARG A N 1
ATOM 1102 C CA . ARG A 1 143 ? 10.042 4.303 -2.316 1.00 96.50 143 ARG A CA 1
ATOM 1103 C C . ARG A 1 143 ? 11.169 3.311 -2.592 1.00 96.50 143 ARG A C 1
ATOM 1105 O O . ARG A 1 143 ? 12.301 3.737 -2.750 1.00 96.50 143 ARG A O 1
ATOM 1112 N N . ILE A 1 144 ? 10.852 2.027 -2.755 1.00 96.44 144 ILE A N 1
ATOM 1113 C CA . ILE A 1 144 ? 11.844 0.998 -3.116 1.00 96.44 144 ILE A CA 1
ATOM 1114 C C . ILE A 1 144 ? 12.515 1.325 -4.453 1.00 96.44 144 ILE A C 1
ATOM 1116 O O . ILE A 1 144 ? 13.723 1.170 -4.583 1.00 96.44 144 ILE A O 1
ATOM 1120 N N . LEU A 1 145 ? 11.744 1.800 -5.438 1.00 96.19 145 LEU A N 1
ATOM 1121 C CA . LEU A 1 145 ? 12.293 2.222 -6.732 1.00 96.19 145 LEU A CA 1
ATOM 1122 C C . LEU A 1 145 ? 13.159 3.487 -6.641 1.00 96.19 145 LEU A C 1
ATOM 1124 O O . LEU A 1 145 ? 13.978 3.714 -7.521 1.00 96.19 145 LEU A O 1
ATOM 1128 N N . ASP A 1 146 ? 12.954 4.318 -5.619 1.00 95.50 146 ASP A N 1
ATOM 1129 C CA . ASP A 1 146 ? 13.788 5.494 -5.342 1.00 95.50 146 ASP A CA 1
ATOM 1130 C C . ASP A 1 146 ? 15.164 5.079 -4.815 1.00 95.50 146 ASP A C 1
ATOM 1132 O O . ASP A 1 146 ? 16.175 5.651 -5.201 1.00 95.50 146 ASP A O 1
ATOM 1136 N N . ASP A 1 147 ? 15.182 4.054 -3.960 1.00 94.50 147 ASP A N 1
ATOM 1137 C CA . ASP A 1 147 ? 16.392 3.542 -3.316 1.00 94.50 147 ASP A CA 1
ATOM 1138 C C . ASP A 1 147 ? 17.264 2.699 -4.276 1.00 94.50 147 ASP A C 1
ATOM 1140 O O . ASP A 1 147 ? 18.413 2.411 -3.965 1.00 94.50 147 ASP A O 1
ATOM 1144 N N . ALA A 1 148 ? 16.734 2.287 -5.435 1.00 91.06 148 ALA A N 1
ATOM 1145 C CA . ALA A 1 148 ? 17.412 1.416 -6.403 1.00 91.06 148 ALA A CA 1
ATOM 1146 C C . ALA A 1 148 ? 18.324 2.156 -7.409 1.00 91.06 148 ALA A C 1
ATOM 1148 O O . ALA A 1 148 ? 18.697 1.564 -8.413 1.00 91.06 148 ALA A O 1
ATOM 1149 N N . GLU A 1 149 ? 18.630 3.439 -7.179 1.00 88.06 149 GLU A N 1
ATOM 1150 C CA . GLU A 1 149 ? 19.492 4.304 -8.018 1.00 88.06 149 GLU A CA 1
ATOM 1151 C C . GLU A 1 149 ? 19.076 4.459 -9.498 1.00 88.06 149 GLU A C 1
ATOM 1153 O O . GLU A 1 149 ? 19.795 5.065 -10.287 1.00 88.06 149 GLU A O 1
ATOM 1158 N N . GLU A 1 150 ? 17.863 4.029 -9.868 1.00 93.56 150 GLU A N 1
ATOM 1159 C CA . GLU A 1 150 ? 17.334 4.102 -11.238 1.00 93.56 150 GLU A CA 1
ATOM 1160 C C . GLU A 1 150 ? 16.124 5.060 -11.350 1.00 93.56 150 GLU A C 1
ATOM 1162 O O . GLU A 1 150 ? 14.964 4.622 -11.440 1.00 93.56 150 GLU A O 1
ATOM 1167 N N . PRO A 1 151 ? 16.340 6.395 -11.395 1.00 92.50 151 PRO A N 1
ATOM 1168 C CA . PRO A 1 151 ? 15.268 7.397 -11.456 1.00 92.50 151 PRO A CA 1
ATOM 1169 C C . PRO A 1 151 ? 14.279 7.185 -12.608 1.00 92.50 151 PRO A C 1
ATOM 1171 O O . PRO A 1 151 ? 13.087 7.508 -12.509 1.00 92.50 151 PRO A O 1
ATOM 1174 N N . HIS A 1 152 ? 14.771 6.645 -13.722 1.00 96.69 152 HIS A N 1
ATOM 1175 C CA . HIS A 1 152 ? 13.979 6.395 -14.916 1.00 96.69 152 HIS A CA 1
ATOM 1176 C C . HIS A 1 152 ? 12.907 5.316 -14.686 1.00 96.69 152 HIS A C 1
ATOM 1178 O O . HIS A 1 152 ? 11.775 5.463 -15.160 1.00 96.69 152 HIS A O 1
ATOM 1184 N N . THR A 1 153 ? 13.203 4.294 -13.879 1.00 96.38 153 THR A N 1
ATOM 1185 C CA . THR A 1 153 ? 12.258 3.225 -13.528 1.00 96.38 153 THR A CA 1
ATOM 1186 C C . THR A 1 153 ? 11.070 3.783 -12.748 1.00 96.38 153 THR A C 1
ATOM 1188 O O . THR A 1 153 ? 9.917 3.548 -13.115 1.00 96.38 153 THR A O 1
ATOM 1191 N N . LYS A 1 154 ? 11.312 4.625 -11.737 1.00 96.44 154 LYS A N 1
ATOM 1192 C CA . LYS A 1 154 ? 10.242 5.292 -10.973 1.00 96.44 154 LYS A CA 1
ATOM 1193 C C . LYS A 1 154 ? 9.366 6.183 -11.860 1.00 96.44 154 LYS A C 1
ATOM 1195 O O . LYS A 1 154 ? 8.142 6.185 -11.714 1.00 96.44 154 LYS A O 1
ATOM 1200 N N . ARG A 1 155 ? 9.968 6.938 -12.789 1.00 97.44 155 ARG A N 1
ATOM 1201 C CA . ARG A 1 155 ? 9.231 7.807 -13.725 1.00 97.44 155 ARG A CA 1
ATOM 1202 C C . ARG A 1 155 ? 8.305 6.996 -14.633 1.00 97.44 155 ARG A C 1
ATOM 1204 O O . ARG A 1 155 ? 7.124 7.326 -14.726 1.00 97.44 155 ARG A O 1
ATOM 1211 N N . LYS A 1 156 ? 8.809 5.922 -15.244 1.00 98.12 156 LYS A N 1
ATOM 1212 C CA . LYS A 1 156 ? 8.006 5.022 -16.086 1.00 98.12 156 LYS A CA 1
ATOM 1213 C C . LYS A 1 156 ? 6.900 4.320 -15.297 1.00 98.12 156 LYS A C 1
ATOM 1215 O O . LYS A 1 156 ? 5.763 4.283 -15.753 1.00 98.12 156 LYS A O 1
ATOM 1220 N N . ALA A 1 157 ? 7.182 3.856 -14.080 1.00 98.06 157 ALA A N 1
ATOM 1221 C CA . ALA A 1 157 ? 6.165 3.257 -13.217 1.00 98.06 157 ALA A CA 1
ATOM 1222 C C . ALA A 1 157 ? 5.014 4.241 -12.914 1.00 98.06 157 ALA A C 1
ATOM 1224 O O . ALA A 1 157 ? 3.843 3.874 -12.984 1.00 98.06 157 ALA A O 1
ATOM 1225 N N . LYS A 1 158 ? 5.318 5.523 -12.661 1.00 97.75 158 LYS A N 1
ATOM 1226 C CA . LYS A 1 158 ? 4.290 6.570 -12.515 1.00 97.75 158 LYS A CA 1
ATOM 1227 C C . LYS A 1 158 ? 3.470 6.779 -13.791 1.00 97.75 158 LYS A C 1
ATOM 1229 O O . LYS A 1 158 ? 2.257 6.955 -13.698 1.00 97.75 158 LYS A O 1
ATOM 1234 N N . GLN A 1 159 ? 4.110 6.753 -14.962 1.00 98.25 159 GLN A N 1
ATOM 1235 C CA . GLN A 1 159 ? 3.410 6.854 -16.247 1.00 98.25 159 GLN A CA 1
ATOM 1236 C C . GLN A 1 159 ? 2.434 5.690 -16.453 1.00 98.25 159 GLN A C 1
ATOM 1238 O O . GLN A 1 159 ? 1.306 5.937 -16.864 1.00 98.25 159 GLN A O 1
ATOM 1243 N N . ILE A 1 160 ? 2.813 4.462 -16.079 1.00 98.44 160 ILE A N 1
ATOM 1244 C CA . ILE A 1 1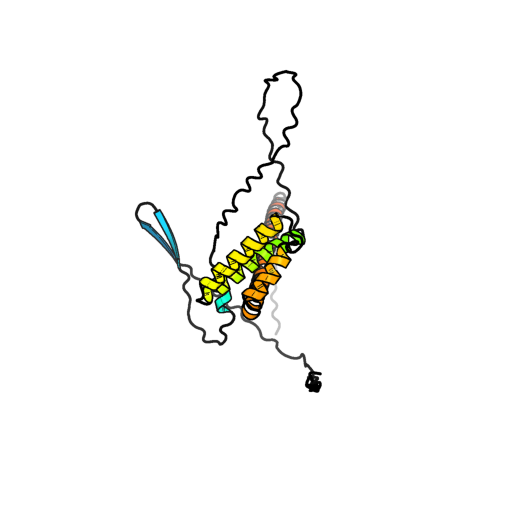60 ? 1.929 3.286 -16.137 1.00 98.44 160 ILE A CA 1
ATOM 1245 C C . ILE A 1 160 ? 0.672 3.498 -15.283 1.00 98.44 160 ILE A C 1
ATOM 1247 O O . ILE A 1 160 ? -0.437 3.265 -15.761 1.00 98.44 160 ILE A O 1
ATOM 1251 N N . VAL A 1 161 ? 0.811 3.982 -14.042 1.00 98.12 161 VAL A N 1
ATOM 1252 C CA . VAL A 1 161 ? -0.349 4.265 -13.171 1.00 98.12 161 VAL A CA 1
ATOM 1253 C C . VAL A 1 161 ? -1.261 5.327 -13.788 1.00 98.12 161 VAL A C 1
ATOM 1255 O O . VAL A 1 161 ? -2.483 5.170 -13.792 1.00 98.12 161 VAL A O 1
ATOM 1258 N N . LEU A 1 162 ? -0.677 6.402 -14.327 1.00 98.00 162 LEU A N 1
ATOM 1259 C CA . LEU A 1 162 ? -1.430 7.479 -14.969 1.00 98.00 162 LEU A CA 1
ATOM 1260 C C . LEU A 1 162 ? -2.175 6.985 -16.215 1.00 98.00 162 LEU A C 1
ATOM 1262 O O . LEU A 1 162 ? -3.339 7.333 -16.407 1.00 98.00 162 LEU A O 1
ATOM 1266 N N . GLU A 1 163 ? -1.532 6.154 -17.035 1.00 98.38 163 GLU A N 1
ATOM 1267 C CA . GLU A 1 163 ? -2.144 5.538 -18.210 1.00 98.38 163 GLU A CA 1
ATOM 1268 C C . GLU A 1 163 ? -3.318 4.641 -17.814 1.00 98.38 163 GLU A C 1
ATOM 1270 O O . GLU A 1 163 ? -4.397 4.778 -18.389 1.00 98.38 163 GLU A O 1
ATOM 1275 N N . CYS A 1 164 ? -3.145 3.790 -16.796 1.00 98.25 164 CYS A N 1
ATOM 1276 C CA . CYS A 1 164 ? -4.214 2.923 -16.306 1.00 98.25 164 CYS A CA 1
ATOM 1277 C C . CYS A 1 164 ? -5.419 3.731 -15.829 1.00 98.25 164 CYS A C 1
ATOM 1279 O O . CYS A 1 164 ? -6.550 3.432 -16.204 1.00 98.25 164 CYS A O 1
ATOM 1281 N N . ARG A 1 165 ? -5.177 4.802 -15.061 1.00 97.88 165 ARG A N 1
ATOM 1282 C CA . ARG A 1 165 ? -6.231 5.722 -14.618 1.00 97.88 165 ARG A CA 1
ATOM 1283 C C . ARG A 1 165 ? -6.946 6.361 -15.807 1.00 97.88 165 ARG A C 1
ATOM 1285 O O . ARG A 1 165 ? -8.171 6.352 -15.845 1.00 97.88 165 ARG A O 1
ATOM 1292 N N . ARG A 1 166 ? -6.197 6.898 -16.775 1.00 98.25 166 ARG A N 1
ATOM 1293 C CA . ARG A 1 166 ? -6.758 7.548 -17.968 1.00 98.25 166 ARG A CA 1
ATOM 1294 C C . ARG A 1 166 ? -7.622 6.579 -18.779 1.00 98.25 166 ARG A C 1
ATO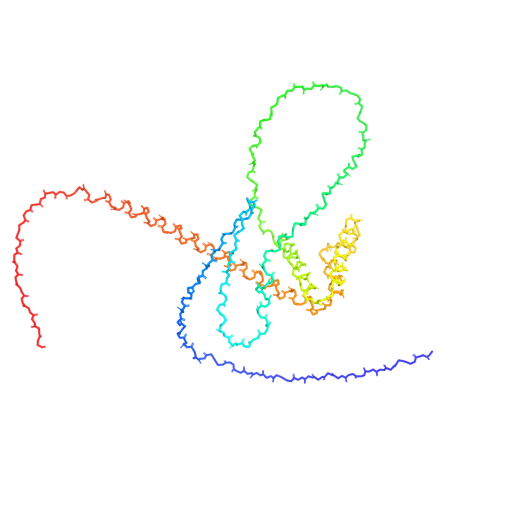M 1296 O O . ARG A 1 166 ? -8.693 6.954 -19.232 1.00 98.25 166 ARG A O 1
ATOM 1303 N N . LYS A 1 167 ? -7.167 5.342 -18.965 1.00 98.12 167 LYS A N 1
ATOM 1304 C CA . LYS A 1 167 ? -7.883 4.306 -19.721 1.00 98.12 167 LYS A CA 1
ATOM 1305 C C . LYS A 1 167 ? -9.119 3.786 -18.989 1.00 98.12 167 LYS A C 1
ATOM 1307 O O . LYS A 1 167 ? -10.167 3.648 -19.608 1.00 98.12 167 LYS A O 1
ATOM 1312 N N . ASN A 1 168 ? -9.036 3.612 -17.672 1.00 98.00 168 ASN A N 1
ATOM 1313 C CA . ASN A 1 168 ? -10.197 3.300 -16.841 1.00 98.00 168 ASN A CA 1
ATOM 1314 C C . ASN A 1 168 ? -11.269 4.406 -16.918 1.00 98.00 168 ASN A C 1
ATOM 1316 O O . ASN A 1 168 ? -12.443 4.102 -17.088 1.00 98.00 168 ASN A O 1
ATOM 1320 N N . GLN A 1 169 ? -10.870 5.685 -16.894 1.00 97.19 169 GLN A N 1
ATOM 1321 C CA . GLN A 1 169 ? -11.787 6.823 -17.077 1.00 97.19 169 GLN A CA 1
ATOM 1322 C C . GLN A 1 169 ? -12.446 6.862 -18.463 1.00 97.19 169 GLN A C 1
ATOM 1324 O O . GLN A 1 169 ? -13.542 7.392 -18.597 1.00 97.19 169 GLN A O 1
ATOM 1329 N N . GLN A 1 170 ? -11.796 6.301 -19.484 1.00 98.31 170 GLN A N 1
ATOM 1330 C CA . GLN A 1 170 ? -12.362 6.158 -20.829 1.00 98.31 170 GLN A CA 1
ATOM 1331 C C . GLN A 1 170 ? -13.357 4.991 -20.944 1.00 98.31 170 GLN A C 1
ATOM 1333 O O . GLN A 1 170 ? -13.888 4.770 -22.027 1.00 98.31 170 GLN A O 1
ATOM 1338 N N . GLY A 1 171 ? -13.606 4.244 -19.862 1.00 97.69 171 GLY A N 1
ATOM 1339 C CA . GLY A 1 171 ? -14.499 3.086 -19.869 1.00 97.69 171 GLY A CA 1
ATOM 1340 C C . GLY A 1 171 ? -13.897 1.843 -20.530 1.00 97.69 171 GLY A C 1
ATOM 1341 O O . GLY A 1 171 ? -14.641 0.946 -20.910 1.00 97.69 171 GLY A O 1
ATOM 1342 N N . ASP A 1 172 ? -12.569 1.779 -20.686 1.00 98.25 172 ASP A N 1
ATOM 1343 C CA . ASP A 1 172 ? -11.900 0.614 -21.272 1.00 98.25 172 ASP A CA 1
ATOM 1344 C C . ASP A 1 172 ? -12.041 -0.603 -20.329 1.00 98.25 172 ASP A C 1
ATOM 1346 O O . ASP A 1 172 ? -11.535 -0.555 -19.196 1.00 98.25 172 ASP A O 1
ATOM 1350 N N . PRO A 1 173 ? -12.702 -1.698 -20.761 1.00 97.88 173 PRO A N 1
ATOM 1351 C CA . PRO A 1 173 ? -12.977 -2.848 -19.903 1.00 97.88 173 PRO A CA 1
ATOM 1352 C C . PRO A 1 173 ? -11.700 -3.556 -19.440 1.00 97.88 173 PRO A C 1
ATOM 1354 O O . PRO A 1 173 ? -11.694 -4.154 -18.368 1.00 97.88 173 PRO A O 1
ATOM 1357 N N . LEU A 1 174 ? -10.588 -3.438 -20.178 1.00 98.00 174 LEU A N 1
ATOM 1358 C CA . LEU A 1 174 ? -9.302 -4.028 -19.785 1.00 98.00 174 LEU A CA 1
ATOM 1359 C C . LEU A 1 174 ? -8.669 -3.338 -18.570 1.00 98.00 174 LEU A C 1
ATOM 1361 O O . LEU A 1 174 ? -7.706 -3.850 -18.001 1.00 98.00 174 LEU A O 1
ATOM 1365 N N . TYR A 1 175 ? -9.179 -2.166 -18.189 1.00 97.94 175 TYR A N 1
ATOM 1366 C CA . TYR A 1 175 ? -8.691 -1.388 -17.055 1.00 97.94 175 TYR A CA 1
ATOM 1367 C C . TYR A 1 175 ? -9.700 -1.340 -15.909 1.00 97.94 175 TYR A C 1
ATOM 1369 O O . TYR A 1 175 ? -9.563 -0.504 -15.014 1.00 97.94 175 TYR A O 1
ATOM 1377 N N . HIS A 1 176 ? -10.724 -2.196 -15.933 1.00 96.62 176 HIS A N 1
ATOM 1378 C CA . HIS A 1 176 ? -11.720 -2.313 -14.879 1.00 96.62 176 HIS A CA 1
ATOM 1379 C C . HIS A 1 176 ? -11.684 -3.729 -14.270 1.00 96.62 176 HIS A C 1
ATOM 1381 O O . HIS A 1 176 ? -11.957 -4.685 -14.991 1.00 96.62 176 HIS A O 1
ATOM 1387 N N . PRO A 1 177 ? -11.416 -3.887 -12.958 1.00 97.12 177 PRO A N 1
ATOM 1388 C CA . PRO A 1 177 ? -11.147 -2.847 -11.958 1.00 97.12 177 PRO A CA 1
ATOM 1389 C C . PRO A 1 177 ? -9.778 -2.160 -12.124 1.00 97.12 177 PRO A C 1
ATOM 1391 O O . PRO A 1 177 ? -8.793 -2.774 -12.527 1.00 97.12 177 PRO A O 1
ATOM 1394 N N . LEU A 1 178 ? -9.690 -0.872 -11.758 1.00 97.69 178 LEU A N 1
ATOM 1395 C CA . LEU A 1 178 ? -8.451 -0.084 -11.889 1.00 97.69 178 LEU A CA 1
ATOM 1396 C C . LEU A 1 178 ? -7.274 -0.680 -11.097 1.00 97.69 178 LEU A C 1
ATOM 1398 O O . LEU A 1 178 ? -6.132 -0.597 -11.546 1.00 97.69 178 LEU A O 1
ATOM 1402 N N . MET A 1 179 ? -7.542 -1.254 -9.920 1.00 98.00 179 MET A N 1
ATOM 1403 C CA . MET A 1 179 ? -6.512 -1.834 -9.051 1.00 98.00 179 MET A CA 1
ATOM 1404 C C . MET A 1 179 ? -5.789 -2.993 -9.743 1.00 98.00 179 MET A C 1
ATOM 1406 O O . MET A 1 179 ? -4.566 -2.949 -9.852 1.00 98.00 179 MET A O 1
ATOM 1410 N N . ASP A 1 180 ? -6.538 -3.935 -10.314 1.00 98.19 180 ASP A N 1
ATOM 1411 C CA . ASP A 1 180 ? -6.006 -5.121 -10.997 1.00 98.19 180 ASP A CA 1
ATOM 1412 C C . ASP A 1 180 ? -5.179 -4.746 -12.236 1.00 98.19 180 ASP A C 1
ATOM 1414 O O . ASP A 1 180 ? -4.104 -5.298 -12.502 1.00 98.19 180 ASP A O 1
ATOM 1418 N N . ALA A 1 181 ? -5.647 -3.747 -12.989 1.00 98.38 181 ALA A N 1
ATOM 1419 C CA . ALA A 1 181 ? -4.946 -3.237 -14.163 1.00 98.38 181 ALA A CA 1
ATOM 1420 C C . ALA A 1 181 ? -3.619 -2.554 -13.795 1.00 98.38 181 ALA A C 1
ATOM 1422 O O . ALA A 1 181 ? -2.600 -2.759 -14.460 1.00 98.38 181 ALA A O 1
ATOM 1423 N N . VAL A 1 182 ? -3.612 -1.765 -12.715 1.00 98.44 182 VAL A N 1
ATOM 1424 C CA . VAL A 1 182 ? -2.392 -1.140 -12.190 1.00 98.44 182 VAL A CA 1
ATOM 1425 C C . VAL A 1 182 ? -1.438 -2.201 -11.644 1.00 98.44 182 VAL A C 1
ATOM 1427 O O . VAL A 1 182 ? -0.247 -2.147 -11.945 1.00 98.44 182 VAL A O 1
ATOM 1430 N N . GLU A 1 183 ? -1.942 -3.167 -10.876 1.00 98.19 183 GLU A N 1
ATOM 1431 C CA . GLU A 1 183 ? -1.150 -4.238 -10.274 1.00 98.19 183 GLU A CA 1
ATOM 1432 C C . GLU A 1 183 ? -0.443 -5.087 -11.328 1.00 98.19 183 GLU A C 1
ATOM 1434 O O . GLU A 1 183 ? 0.786 -5.180 -11.321 1.00 98.19 183 GLU A O 1
ATOM 1439 N N . SER A 1 184 ? -1.191 -5.652 -12.274 1.00 98.38 184 SER A N 1
ATOM 1440 C CA . SER A 1 184 ? -0.643 -6.531 -13.311 1.00 98.38 184 SER A CA 1
ATOM 1441 C C . SER A 1 184 ? 0.447 -5.846 -14.146 1.00 98.38 184 SER A C 1
ATOM 1443 O O . SER A 1 184 ? 1.522 -6.415 -14.370 1.00 98.38 184 SER A O 1
ATOM 1445 N N . ARG A 1 185 ? 0.217 -4.596 -14.567 1.00 98.44 185 ARG A N 1
ATOM 1446 C CA . ARG A 1 185 ? 1.175 -3.832 -15.381 1.00 98.44 185 ARG A CA 1
ATOM 1447 C C . ARG A 1 185 ? 2.390 -3.380 -14.594 1.00 98.44 185 ARG A C 1
ATOM 1449 O O . ARG A 1 185 ? 3.509 -3.515 -15.090 1.00 98.44 185 ARG A O 1
ATOM 1456 N N . LEU A 1 186 ? 2.197 -2.861 -13.381 1.00 98.31 186 LEU A N 1
ATOM 1457 C CA . LEU A 1 186 ? 3.322 -2.460 -12.545 1.00 98.31 186 LEU A CA 1
ATOM 1458 C C . LEU A 1 186 ? 4.180 -3.658 -12.172 1.00 98.31 186 LEU A C 1
ATOM 1460 O O . LEU A 1 186 ? 5.393 -3.563 -12.313 1.00 98.31 186 LEU A O 1
ATOM 1464 N N . ARG A 1 187 ? 3.585 -4.783 -11.760 1.00 98.50 187 ARG A N 1
ATOM 1465 C CA . ARG A 1 187 ? 4.320 -5.998 -11.387 1.00 98.50 187 ARG A CA 1
ATOM 1466 C C . ARG A 1 187 ? 5.210 -6.489 -12.521 1.00 98.50 187 ARG A C 1
ATOM 1468 O O . ARG A 1 187 ? 6.388 -6.763 -12.296 1.00 98.50 187 ARG A O 1
ATOM 1475 N N . ARG A 1 188 ? 4.679 -6.530 -13.748 1.00 98.44 188 ARG A N 1
ATOM 1476 C CA . ARG A 1 188 ? 5.453 -6.901 -14.941 1.00 98.44 188 ARG A CA 1
ATOM 1477 C C . ARG A 1 188 ? 6.598 -5.925 -15.220 1.00 98.44 188 ARG A C 1
ATOM 1479 O O . ARG A 1 188 ? 7.660 -6.360 -15.647 1.00 98.44 188 ARG A O 1
ATOM 1486 N N . PHE A 1 189 ? 6.388 -4.631 -14.988 1.00 98.38 189 PHE A N 1
ATOM 1487 C CA . PHE A 1 189 ? 7.383 -3.593 -15.255 1.00 98.38 189 PHE A CA 1
ATOM 1488 C C . PHE A 1 189 ? 8.498 -3.520 -14.197 1.00 98.38 189 PHE A C 1
ATOM 1490 O O . PHE A 1 189 ? 9.668 -3.427 -14.554 1.00 98.38 189 PHE A O 1
ATOM 1497 N N . VAL A 1 190 ? 8.158 -3.553 -12.903 1.00 97.69 190 VAL A N 1
ATOM 1498 C CA . VAL A 1 190 ? 9.123 -3.383 -11.794 1.00 97.69 190 VAL A CA 1
ATOM 1499 C C . VAL A 1 190 ? 9.853 -4.673 -11.419 1.00 97.69 190 VAL A C 1
ATOM 1501 O O . VAL A 1 190 ? 10.859 -4.626 -10.711 1.00 97.69 190 VAL A O 1
ATOM 1504 N N . GLY A 1 191 ? 9.331 -5.817 -11.861 1.00 97.94 191 GLY A N 1
ATOM 1505 C CA . GLY A 1 191 ? 9.858 -7.136 -11.549 1.00 97.94 191 GLY A CA 1
ATOM 1506 C C . GLY A 1 191 ? 9.399 -7.687 -10.195 1.00 97.94 191 GLY A C 1
ATOM 1507 O O . GLY A 1 191 ? 9.041 -6.969 -9.257 1.00 97.94 191 GLY A O 1
ATOM 1508 N N . GLU A 1 192 ? 9.451 -9.014 -10.086 1.00 98.06 192 GLU A N 1
ATOM 1509 C CA . GLU A 1 192 ? 8.925 -9.768 -8.943 1.00 98.06 192 GLU A CA 1
ATOM 1510 C C . GLU A 1 192 ? 9.666 -9.476 -7.626 1.00 98.06 192 GLU A C 1
ATOM 1512 O O . GLU A 1 192 ? 9.061 -9.477 -6.554 1.00 98.06 192 GLU A O 1
ATOM 1517 N N . ALA A 1 193 ? 10.972 -9.194 -7.688 1.00 97.06 193 ALA A N 1
ATOM 1518 C CA . ALA A 1 193 ? 11.789 -8.930 -6.503 1.00 97.06 193 ALA A CA 1
ATOM 1519 C C . ALA A 1 193 ? 11.343 -7.651 -5.770 1.00 97.06 193 ALA A C 1
ATOM 1521 O O . ALA A 1 193 ? 11.054 -7.685 -4.570 1.00 97.06 193 ALA A O 1
ATOM 1522 N N . SER A 1 194 ? 11.222 -6.539 -6.502 1.00 97.25 194 SER A N 1
ATOM 1523 C CA . SER A 1 194 ? 10.735 -5.258 -5.975 1.00 97.25 194 SER A CA 1
ATOM 1524 C C . SER A 1 194 ? 9.287 -5.363 -5.500 1.00 97.25 194 SER A C 1
ATOM 1526 O O . SER A 1 194 ? 8.945 -4.850 -4.433 1.00 97.25 194 SER A O 1
ATOM 1528 N N . TRP A 1 195 ? 8.454 -6.088 -6.253 1.00 98.25 195 TRP A N 1
ATOM 1529 C CA . TRP A 1 195 ? 7.052 -6.328 -5.918 1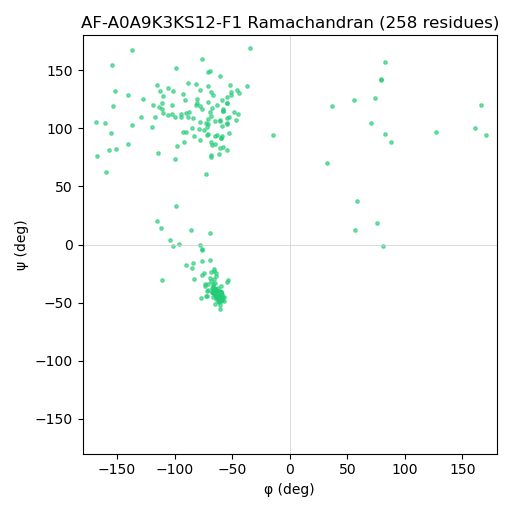.00 98.25 195 TRP A CA 1
ATOM 1530 C C . TRP A 1 195 ? 6.886 -7.064 -4.582 1.00 98.25 195 TRP A C 1
ATOM 1532 O O . TRP A 1 195 ? 6.203 -6.588 -3.672 1.00 98.25 195 TRP A O 1
ATOM 1542 N N . ARG A 1 196 ? 7.581 -8.196 -4.411 1.00 98.06 196 ARG A N 1
ATOM 1543 C CA . ARG A 1 196 ? 7.560 -8.984 -3.170 1.00 98.06 196 ARG A CA 1
ATOM 1544 C C . ARG A 1 196 ? 8.078 -8.178 -1.985 1.00 98.06 196 ARG A C 1
ATOM 1546 O O . ARG A 1 196 ? 7.495 -8.229 -0.903 1.00 98.06 196 ARG A O 1
ATOM 1553 N N . ARG A 1 197 ? 9.141 -7.395 -2.188 1.00 97.44 197 ARG A N 1
ATOM 1554 C CA . AR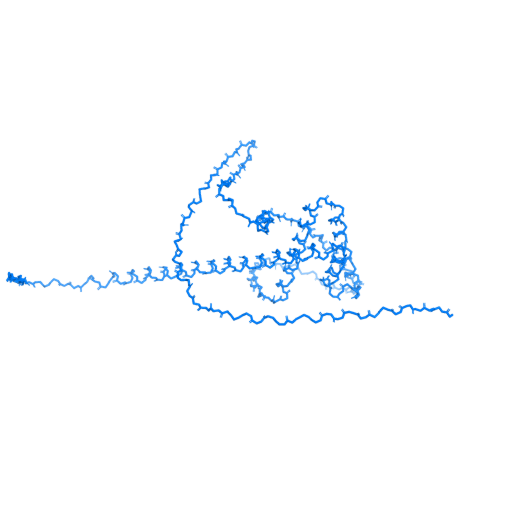G A 1 197 ? 9.691 -6.515 -1.153 1.00 97.44 197 ARG A CA 1
ATOM 1555 C C . ARG A 1 197 ? 8.670 -5.463 -0.704 1.00 97.44 197 ARG A C 1
ATOM 1557 O O . ARG A 1 197 ? 8.528 -5.246 0.497 1.00 97.44 197 ARG A O 1
ATOM 1564 N N . ALA A 1 198 ? 7.909 -4.872 -1.627 1.00 97.69 198 ALA A N 1
ATOM 1565 C CA . ALA A 1 198 ? 6.832 -3.938 -1.294 1.00 97.69 198 ALA A CA 1
ATOM 1566 C C . ALA A 1 198 ? 5.721 -4.591 -0.452 1.00 97.69 198 ALA A C 1
ATOM 1568 O O . ALA A 1 198 ? 5.290 -4.005 0.542 1.00 97.69 198 ALA A O 1
ATOM 1569 N N . HIS A 1 199 ? 5.315 -5.825 -0.773 1.00 98.06 199 HIS A N 1
ATOM 1570 C CA . HIS A 1 199 ? 4.337 -6.569 0.033 1.00 98.06 199 HIS A CA 1
ATOM 1571 C C . HIS A 1 199 ? 4.828 -6.849 1.456 1.00 98.06 199 HIS A C 1
ATOM 1573 O O . HIS A 1 199 ? 4.063 -6.700 2.408 1.00 98.06 199 HIS A O 1
ATOM 1579 N N . LEU A 1 200 ? 6.104 -7.211 1.626 1.00 97.69 200 LEU A N 1
ATOM 1580 C CA . LEU A 1 200 ? 6.685 -7.420 2.956 1.00 97.69 200 LEU A CA 1
ATOM 1581 C C . LEU A 1 200 ? 6.595 -6.147 3.810 1.00 97.69 200 LEU A C 1
ATOM 1583 O O . LEU A 1 200 ? 6.161 -6.205 4.963 1.00 97.69 200 LEU A O 1
ATOM 1587 N N . TYR A 1 201 ? 6.936 -4.991 3.236 1.00 96.44 201 TYR A N 1
ATOM 1588 C CA . TYR A 1 201 ? 6.809 -3.708 3.928 1.00 96.44 201 TYR A CA 1
ATOM 1589 C C . TYR A 1 201 ? 5.350 -3.332 4.218 1.00 96.44 201 TYR A C 1
ATOM 1591 O O . TYR A 1 201 ? 5.070 -2.822 5.303 1.00 96.44 201 TYR A O 1
ATOM 1599 N N . LEU A 1 202 ? 4.412 -3.612 3.308 1.00 96.75 202 LEU A N 1
ATOM 1600 C CA . LEU A 1 202 ? 2.983 -3.386 3.544 1.00 96.75 202 LEU A CA 1
ATOM 1601 C C . LEU A 1 202 ? 2.469 -4.226 4.723 1.00 96.75 202 LEU A C 1
ATOM 1603 O O . LEU A 1 202 ? 1.822 -3.693 5.623 1.00 96.75 202 LEU A O 1
ATOM 1607 N N . ASN A 1 203 ? 2.797 -5.518 4.760 1.00 96.50 203 ASN A N 1
ATOM 1608 C CA . ASN A 1 203 ? 2.390 -6.414 5.845 1.00 96.50 203 ASN A CA 1
ATOM 1609 C C . ASN A 1 203 ? 2.929 -5.936 7.198 1.00 96.50 203 ASN A C 1
ATOM 1611 O O . ASN A 1 203 ? 2.197 -5.900 8.189 1.00 96.50 203 ASN A O 1
ATOM 1615 N N . HIS A 1 204 ? 4.190 -5.500 7.225 1.00 96.25 204 HIS A N 1
ATOM 1616 C CA . HIS A 1 204 ? 4.799 -4.897 8.407 1.00 96.25 204 HIS A CA 1
ATOM 1617 C C . HIS A 1 204 ? 4.112 -3.581 8.817 1.00 96.25 204 HIS A C 1
ATOM 1619 O O . HIS A 1 204 ? 3.898 -3.320 10.003 1.00 96.25 204 HIS A O 1
ATOM 1625 N N . TYR A 1 205 ? 3.741 -2.738 7.852 1.00 95.19 205 TYR A N 1
ATOM 1626 C CA . TYR A 1 205 ? 3.008 -1.499 8.112 1.00 95.19 205 TYR A CA 1
ATOM 1627 C C . TYR A 1 205 ? 1.641 -1.775 8.752 1.00 95.19 205 TYR A C 1
ATOM 1629 O O . TYR A 1 205 ? 1.309 -1.187 9.784 1.00 95.19 205 TYR A O 1
ATOM 1637 N N . ILE A 1 206 ? 0.865 -2.700 8.179 1.00 95.25 206 ILE A N 1
ATOM 1638 C CA . ILE A 1 206 ? -0.471 -3.066 8.666 1.00 95.25 206 ILE A CA 1
ATOM 1639 C C . ILE A 1 206 ? -0.389 -3.634 10.088 1.00 95.25 206 ILE A C 1
ATOM 1641 O O . ILE A 1 206 ? -1.162 -3.218 10.958 1.00 95.25 206 ILE A O 1
ATOM 1645 N N . SER A 1 207 ? 0.562 -4.536 10.359 1.00 94.75 207 SER A N 1
ATOM 1646 C CA . SER A 1 207 ? 0.737 -5.124 11.694 1.00 94.75 207 SER A CA 1
ATOM 1647 C C . SER A 1 207 ? 1.112 -4.068 12.738 1.00 94.75 207 SER A C 1
ATOM 1649 O O . SER A 1 207 ? 0.486 -3.998 13.800 1.00 94.75 207 SER A O 1
ATOM 1651 N N . THR A 1 208 ? 2.046 -3.175 12.403 1.00 94.38 208 THR A N 1
ATOM 1652 C CA . THR A 1 208 ? 2.479 -2.074 13.276 1.00 94.38 208 THR A CA 1
ATOM 1653 C C . THR A 1 208 ? 1.328 -1.106 13.568 1.00 94.38 208 THR A C 1
ATOM 1655 O O . THR A 1 208 ? 1.095 -0.738 14.723 1.00 94.38 208 THR A O 1
ATOM 1658 N N . ARG A 1 209 ? 0.549 -0.720 12.547 1.00 94.06 209 ARG A N 1
ATOM 1659 C CA . ARG A 1 209 ? -0.615 0.172 12.699 1.00 94.06 209 ARG A CA 1
ATOM 1660 C C . ARG A 1 209 ? -1.692 -0.457 13.584 1.00 94.06 209 ARG A C 1
ATOM 1662 O O . ARG A 1 209 ? -2.249 0.229 14.443 1.00 94.06 209 ARG A O 1
ATOM 1669 N N . ARG A 1 210 ? -1.961 -1.758 13.424 1.00 95.06 210 ARG A N 1
ATOM 1670 C CA . ARG A 1 210 ? -2.906 -2.506 14.272 1.00 95.06 210 ARG A CA 1
ATOM 1671 C C . ARG A 1 210 ? -2.454 -2.521 15.731 1.00 95.06 210 ARG A C 1
ATOM 1673 O O . ARG A 1 210 ? -3.254 -2.236 16.619 1.00 95.06 210 ARG A O 1
ATOM 1680 N N . GLN A 1 211 ? -1.173 -2.785 15.983 1.00 95.81 211 GLN A N 1
ATOM 1681 C CA . GLN A 1 211 ? -0.619 -2.772 17.337 1.00 95.81 211 GLN A CA 1
ATOM 1682 C C . GLN A 1 211 ? -0.720 -1.383 17.984 1.00 95.81 211 GLN A C 1
ATOM 1684 O O . GLN A 1 211 ? -1.122 -1.268 19.142 1.00 95.81 211 GLN A O 1
ATOM 1689 N N . ALA A 1 212 ? -0.426 -0.317 17.234 1.00 94.31 212 ALA A N 1
ATOM 1690 C CA . ALA A 1 212 ? -0.553 1.053 17.722 1.00 94.31 212 ALA A CA 1
ATOM 1691 C C . ALA A 1 212 ? -1.999 1.396 18.125 1.00 94.31 212 ALA A C 1
ATOM 1693 O O . ALA A 1 212 ? -2.212 1.946 19.207 1.00 94.31 212 ALA A O 1
ATOM 1694 N N . ARG A 1 213 ? -2.995 1.014 17.309 1.00 94.56 213 ARG A N 1
ATOM 1695 C CA . ARG A 1 213 ? -4.423 1.187 17.637 1.00 94.56 213 ARG A CA 1
ATOM 1696 C C . ARG A 1 213 ? -4.813 0.419 18.904 1.00 94.56 213 ARG A C 1
ATOM 1698 O O . ARG A 1 213 ? -5.438 0.992 19.794 1.00 94.56 213 ARG A O 1
ATOM 1705 N N . ASN A 1 214 ? -4.384 -0.837 19.036 1.00 96.56 214 ASN A N 1
ATOM 1706 C CA . ASN A 1 214 ? -4.659 -1.647 20.228 1.00 96.56 214 ASN A CA 1
ATOM 1707 C C . ASN A 1 214 ? -4.085 -1.006 21.500 1.00 96.56 214 ASN A C 1
ATOM 1709 O O . ASN A 1 214 ? -4.777 -0.910 22.513 1.00 96.56 214 ASN A O 1
ATOM 1713 N N . ASN A 1 215 ? -2.853 -0.500 21.434 1.00 96.81 215 ASN A N 1
ATOM 1714 C CA . ASN A 1 215 ? -2.208 0.176 22.560 1.00 96.81 215 ASN A CA 1
ATOM 1715 C C . ASN A 1 215 ? -2.923 1.483 22.940 1.00 96.81 215 ASN A C 1
ATOM 1717 O O . ASN A 1 215 ? -3.058 1.791 24.124 1.00 96.81 215 ASN A O 1
ATOM 1721 N N . GLN A 1 216 ? -3.404 2.251 21.958 1.00 96.56 216 GLN A N 1
ATOM 1722 C CA . GLN A 1 216 ? -4.194 3.459 22.211 1.00 96.56 216 GLN A CA 1
ATOM 1723 C C . GLN A 1 216 ? -5.527 3.132 22.892 1.00 96.56 216 GLN A C 1
ATOM 1725 O O . GLN A 1 216 ? -5.892 3.793 23.864 1.00 96.56 216 GLN A O 1
ATOM 1730 N N . ASN A 1 217 ? -6.218 2.086 22.439 1.00 96.44 217 ASN A N 1
ATOM 1731 C CA . ASN A 1 217 ? -7.471 1.641 23.046 1.00 96.44 217 ASN A CA 1
ATOM 1732 C C . ASN A 1 217 ? -7.256 1.129 24.477 1.00 96.44 217 ASN A C 1
ATOM 1734 O O . ASN A 1 217 ? -8.004 1.497 25.380 1.00 96.44 217 ASN A O 1
ATOM 1738 N N . ALA A 1 218 ? -6.184 0.368 24.722 1.00 97.00 218 ALA A N 1
ATOM 1739 C CA . ALA A 1 218 ? -5.823 -0.084 26.064 1.00 97.00 218 ALA A CA 1
ATOM 1740 C C . ALA A 1 218 ? -5.579 1.094 27.025 1.00 97.00 218 ALA A C 1
ATOM 1742 O O . ALA A 1 218 ? -6.079 1.084 28.149 1.00 97.00 218 ALA A O 1
ATOM 1743 N N . ARG A 1 219 ? -4.880 2.145 26.573 1.00 97.00 219 ARG A N 1
ATOM 1744 C CA . ARG A 1 219 ? -4.650 3.365 27.368 1.00 97.00 219 ARG A CA 1
ATOM 1745 C C . ARG A 1 219 ? -5.943 4.121 27.670 1.00 97.00 219 ARG A C 1
ATOM 1747 O O . ARG A 1 219 ? -6.147 4.533 28.808 1.00 97.00 219 ARG A O 1
ATOM 1754 N N . LYS A 1 220 ? -6.837 4.267 26.686 1.00 96.19 220 LYS A N 1
ATOM 1755 C CA . LYS A 1 220 ? -8.155 4.893 26.895 1.00 96.19 220 LYS A CA 1
ATOM 1756 C C . LYS A 1 220 ? -8.979 4.125 27.933 1.00 96.19 220 LYS A C 1
ATOM 1758 O O . LYS A 1 220 ? -9.528 4.740 28.842 1.00 96.19 220 LYS A O 1
ATOM 1763 N N . ASN A 1 221 ? -8.976 2.795 27.863 1.00 97.19 221 ASN A N 1
ATOM 1764 C CA . ASN A 1 221 ? -9.690 1.946 28.817 1.00 97.19 221 ASN A CA 1
ATOM 1765 C C . ASN A 1 221 ? -9.095 2.022 30.232 1.00 97.19 221 ASN A C 1
ATOM 1767 O O . ASN A 1 221 ? -9.840 2.047 31.210 1.00 97.19 221 ASN A O 1
ATOM 1771 N N . GLN A 1 222 ? -7.766 2.094 30.362 1.00 97.00 222 GLN A N 1
ATOM 1772 C CA . GLN A 1 222 ? -7.111 2.290 31.660 1.00 97.00 222 GLN A CA 1
ATOM 1773 C C . GLN A 1 222 ? -7.471 3.643 32.284 1.00 97.00 222 GLN A C 1
ATOM 1775 O O . GLN A 1 222 ? -7.758 3.701 33.477 1.00 97.00 222 GLN A O 1
ATOM 1780 N N . ASN A 1 223 ? -7.505 4.713 31.489 1.00 97.19 223 ASN A N 1
ATOM 1781 C CA . ASN A 1 223 ? -7.881 6.041 31.975 1.00 97.19 223 ASN A CA 1
ATOM 1782 C C . ASN A 1 223 ? -9.360 6.102 32.384 1.00 97.19 223 ASN A C 1
ATOM 1784 O O . ASN A 1 223 ? -9.673 6.636 33.442 1.00 97.19 223 ASN A O 1
ATOM 1788 N N . ALA A 1 224 ? -10.257 5.486 31.608 1.00 96.75 224 ALA A N 1
ATOM 1789 C CA . ALA A 1 224 ? -11.674 5.403 31.958 1.00 96.75 224 ALA A CA 1
ATOM 1790 C C . ALA A 1 224 ? -11.900 4.687 33.304 1.00 96.75 224 ALA A C 1
ATOM 1792 O O . ALA A 1 224 ? -12.670 5.167 34.132 1.00 96.75 224 ALA A O 1
ATOM 1793 N N . ARG A 1 225 ? -11.175 3.588 33.566 1.00 96.12 225 ARG A N 1
ATOM 1794 C CA . ARG A 1 225 ? -11.245 2.864 34.849 1.00 96.12 225 ARG A CA 1
ATOM 1795 C C . ARG A 1 225 ? -10.710 3.678 36.026 1.00 96.12 225 ARG A C 1
ATOM 1797 O O . ARG A 1 225 ? -11.307 3.663 37.094 1.00 96.12 225 ARG A O 1
ATOM 1804 N N . LYS A 1 226 ? -9.603 4.406 35.838 1.00 95.25 226 LYS A N 1
ATOM 1805 C CA . LYS A 1 226 ? -9.057 5.286 36.885 1.00 95.25 226 LYS A CA 1
ATOM 1806 C C . LYS A 1 226 ? -10.051 6.381 37.274 1.00 95.25 226 LYS A C 1
ATOM 1808 O O . LYS A 1 226 ? -10.228 6.625 38.462 1.00 95.25 226 LYS A O 1
ATOM 1813 N N . ASN A 1 227 ? -10.738 6.970 36.295 1.00 94.75 227 ASN A N 1
ATOM 1814 C CA . ASN A 1 227 ? -11.749 7.995 36.554 1.00 94.75 227 ASN A CA 1
ATOM 1815 C C . ASN A 1 227 ? -12.964 7.430 37.305 1.00 94.75 227 ASN A C 1
ATOM 1817 O O . ASN A 1 227 ? -13.444 8.063 38.235 1.00 94.75 227 ASN A O 1
ATOM 1821 N N . GLN A 1 228 ? -13.423 6.222 36.958 1.00 93.56 228 GLN A N 1
ATOM 1822 C CA . GLN A 1 228 ? -14.526 5.566 37.674 1.00 93.56 228 GLN A CA 1
ATOM 1823 C C . GLN A 1 228 ? -14.178 5.271 39.138 1.00 93.56 228 GLN A C 1
ATOM 1825 O O . GLN A 1 228 ? -14.991 5.520 40.024 1.00 93.56 228 GLN A O 1
ATOM 1830 N N . ASN A 1 229 ? -12.959 4.795 39.403 1.00 93.88 229 ASN A N 1
ATOM 1831 C CA . ASN A 1 229 ? -12.521 4.513 40.769 1.00 93.88 229 ASN A CA 1
ATOM 1832 C C . ASN A 1 229 ? -12.370 5.795 41.605 1.00 93.88 229 ASN A C 1
ATOM 1834 O O . ASN A 1 229 ? -12.721 5.788 42.781 1.00 93.88 229 ASN A O 1
ATOM 1838 N N . ALA A 1 230 ? -11.892 6.893 41.008 1.00 93.31 230 ALA A N 1
ATOM 1839 C CA . ALA A 1 230 ? -11.770 8.180 41.697 1.00 93.31 230 ALA A CA 1
ATOM 1840 C C . ALA A 1 230 ? -13.139 8.726 42.146 1.00 93.31 230 ALA A C 1
ATOM 1842 O O . ALA A 1 230 ? -13.301 9.119 43.300 1.00 93.31 230 ALA A O 1
ATOM 1843 N N . SER A 1 231 ? -14.156 8.656 41.280 1.00 91.56 231 SER A N 1
ATOM 1844 C CA . SER A 1 231 ? -15.518 9.076 41.639 1.00 91.56 231 SER A CA 1
ATOM 1845 C C . SER A 1 231 ? -16.155 8.196 42.724 1.00 91.56 231 SER A C 1
ATOM 1847 O O . SER A 1 231 ? -16.951 8.685 43.519 1.00 91.56 231 SER A O 1
ATOM 1849 N N . GLN A 1 232 ? -15.800 6.908 42.804 1.00 88.25 232 GLN A N 1
ATOM 1850 C CA . GLN A 1 232 ? -16.273 6.031 43.883 1.00 88.25 232 GLN A CA 1
ATOM 1851 C C . GLN A 1 232 ? -15.596 6.327 45.228 1.00 88.25 232 GLN A C 1
ATOM 1853 O O . GLN A 1 232 ? -16.249 6.218 46.266 1.00 88.25 232 GLN A O 1
ATOM 1858 N N . SER A 1 233 ? -14.319 6.731 45.236 1.00 85.88 233 SER A N 1
ATOM 1859 C CA . SER A 1 233 ? -13.639 7.104 46.485 1.00 85.88 233 SER A CA 1
ATOM 1860 C C . SER A 1 233 ? -14.209 8.371 47.128 1.00 85.88 233 SER A C 1
ATOM 1862 O O . SER A 1 233 ? -14.304 8.416 48.350 1.00 85.88 233 SER A O 1
ATOM 1864 N N . GLU A 1 234 ? -14.663 9.351 46.339 1.00 82.88 234 GLU A N 1
ATOM 1865 C CA . GLU A 1 234 ? -15.285 10.578 46.867 1.00 82.88 234 GLU A CA 1
ATOM 1866 C C . GLU A 1 234 ? -16.673 10.320 47.474 1.00 82.88 234 GLU A C 1
ATOM 1868 O O . GLU A 1 234 ? -17.037 10.921 48.486 1.00 82.88 234 GLU A O 1
ATOM 1873 N N . ALA A 1 235 ? -17.433 9.374 46.911 1.00 78.44 235 ALA A N 1
ATOM 1874 C CA . ALA A 1 235 ? -18.744 9.001 47.440 1.00 78.44 235 ALA A CA 1
ATOM 1875 C C . ALA A 1 235 ? -18.654 8.282 48.800 1.00 78.44 235 ALA A C 1
ATOM 1877 O O . ALA A 1 235 ? -19.544 8.434 49.635 1.00 78.44 235 ALA A O 1
ATOM 1878 N N . ASN A 1 236 ? -17.579 7.526 49.053 1.00 78.06 236 ASN A N 1
ATOM 1879 C CA . ASN A 1 236 ? -17.438 6.758 50.293 1.00 78.06 236 ASN A CA 1
ATOM 1880 C C . ASN A 1 236 ? -16.867 7.584 51.465 1.00 78.06 236 ASN A C 1
ATOM 1882 O O . ASN A 1 236 ? -17.081 7.240 52.625 1.00 78.06 236 ASN A O 1
ATOM 1886 N N . SER A 1 237 ? -16.188 8.705 51.199 1.00 73.31 237 SER A N 1
ATOM 1887 C CA . SER A 1 237 ? -15.650 9.588 52.246 1.00 73.31 237 SER A CA 1
ATOM 1888 C C . SER A 1 237 ? -16.692 10.484 52.936 1.00 73.31 237 SER A C 1
ATOM 1890 O O . SER A 1 237 ? -16.347 11.158 53.901 1.00 73.31 237 SER A O 1
ATOM 1892 N N . ASN A 1 238 ? -17.962 10.478 52.505 1.00 65.88 238 ASN A N 1
ATOM 1893 C CA . ASN A 1 238 ? -19.010 11.353 53.057 1.00 65.88 238 ASN A CA 1
ATOM 1894 C C . ASN A 1 238 ? -20.014 10.653 54.005 1.00 65.88 238 ASN A C 1
ATOM 1896 O O . ASN A 1 238 ? -20.959 11.284 54.465 1.00 65.88 238 ASN A O 1
ATOM 1900 N N . VAL A 1 239 ? -19.836 9.360 54.322 1.00 61.53 239 VAL A N 1
ATOM 1901 C CA . VAL A 1 239 ? -20.782 8.589 55.172 1.00 61.53 239 VAL A CA 1
ATOM 1902 C C . VAL A 1 239 ? -20.295 8.426 56.631 1.00 61.53 239 VAL A C 1
ATOM 1904 O O . VAL A 1 239 ? -21.008 7.896 57.473 1.00 61.53 239 VAL A O 1
ATOM 1907 N N . GLY A 1 240 ? -19.109 8.936 56.987 1.00 56.97 240 GLY A N 1
ATOM 1908 C CA . GLY A 1 240 ? -18.528 8.786 58.336 1.00 56.97 240 GLY A CA 1
ATOM 1909 C C . GLY A 1 240 ? -18.747 9.946 59.320 1.00 56.97 240 GLY A C 1
ATOM 1910 O O . GLY A 1 240 ? -18.261 9.884 60.444 1.00 56.97 240 GLY A O 1
ATOM 1911 N N . GLY A 1 241 ? -19.439 11.017 58.922 1.00 51.00 241 GLY A N 1
ATOM 1912 C CA . GLY A 1 241 ? -19.521 12.270 59.683 1.00 51.00 241 GLY A CA 1
ATOM 1913 C C . GLY A 1 241 ? -20.784 12.453 60.524 1.00 51.00 241 GLY A C 1
ATOM 1914 O O . GLY A 1 241 ? -21.274 13.571 60.609 1.00 51.00 241 GLY A O 1
ATOM 1915 N N . SER A 1 242 ? -21.369 11.393 61.084 1.00 56.22 242 SER A N 1
ATOM 1916 C CA . SER A 1 242 ? -22.466 11.490 62.068 1.00 56.22 242 SER A CA 1
ATOM 1917 C C . SER A 1 242 ? -22.585 10.198 62.884 1.00 56.22 242 SER A C 1
ATOM 1919 O O . SER A 1 242 ? -23.593 9.507 62.838 1.00 56.22 242 SER A O 1
ATOM 1921 N N . SER A 1 243 ? -21.536 9.859 63.633 1.00 53.81 243 SER A N 1
ATOM 1922 C CA . SER A 1 243 ? -21.648 8.979 64.804 1.00 53.81 243 SER A CA 1
ATOM 1923 C C . SER A 1 243 ? -20.724 9.554 65.875 1.00 53.81 243 SER A C 1
ATOM 1925 O O . SER A 1 243 ? -19.512 9.413 65.818 1.00 53.81 243 SER A O 1
ATOM 1927 N N . SER A 1 244 ? -21.234 10.492 66.661 1.00 56.25 244 SER A N 1
ATOM 1928 C CA . SER A 1 244 ? -21.942 10.211 67.908 1.00 56.25 244 SER A CA 1
ATOM 1929 C C . SER A 1 244 ? -20.968 10.005 69.063 1.00 56.25 244 SER A C 1
ATOM 1931 O O . SER A 1 244 ? -20.426 8.930 69.295 1.00 56.25 244 SER A O 1
ATOM 1933 N N . SER A 1 245 ? -20.771 11.117 69.763 1.00 61.16 245 SER A N 1
ATOM 1934 C CA . SER A 1 245 ? -20.154 11.262 71.072 1.00 61.16 245 SER A CA 1
ATOM 1935 C C . SER A 1 245 ? -20.928 10.455 72.122 1.00 61.16 245 SER A C 1
ATOM 1937 O O . SER A 1 245 ? -21.850 10.986 72.733 1.00 61.16 245 SER A O 1
ATOM 1939 N N . TYR A 1 246 ? -20.530 9.207 72.355 1.00 50.84 246 TYR A N 1
ATOM 1940 C CA . TYR A 1 246 ? -20.702 8.515 73.639 1.00 50.84 246 TYR A CA 1
ATOM 1941 C C . TYR A 1 246 ? -19.372 7.776 73.890 1.00 50.84 246 TYR A C 1
ATOM 1943 O O . TYR A 1 246 ? -18.968 6.963 73.067 1.00 50.84 246 TYR A O 1
ATOM 1951 N N . ASP A 1 247 ? -18.486 8.266 74.753 1.00 51.66 247 ASP A N 1
ATOM 1952 C CA . ASP A 1 247 ? -18.477 8.101 76.215 1.00 51.66 247 ASP A CA 1
ATOM 1953 C C . ASP A 1 247 ? -17.932 6.726 76.681 1.00 51.66 247 ASP A C 1
ATOM 1955 O O . ASP A 1 247 ? -18.204 5.692 76.081 1.00 51.66 247 ASP A O 1
ATOM 1959 N N . ALA A 1 248 ? -17.177 6.774 77.787 1.00 52.00 248 ALA A N 1
ATOM 1960 C CA . ALA A 1 248 ? -16.662 5.702 78.651 1.00 52.00 248 ALA A CA 1
ATOM 1961 C C . ALA A 1 248 ? -15.545 4.770 78.101 1.00 52.00 248 ALA A C 1
ATOM 1963 O O . ALA A 1 248 ? -15.749 3.949 77.221 1.00 52.00 248 ALA A O 1
ATOM 1964 N N . ARG A 1 249 ? -14.278 4.925 78.527 1.00 51.94 249 ARG A N 1
ATOM 1965 C CA . ARG A 1 249 ? -13.641 4.464 79.792 1.00 51.94 249 ARG A CA 1
ATOM 1966 C C . ARG A 1 249 ? -13.347 2.948 79.875 1.00 51.94 249 ARG A C 1
ATOM 1968 O O . ARG A 1 249 ? -14.265 2.145 79.906 1.00 51.94 249 ARG A O 1
ATOM 1975 N N . GLN A 1 250 ? -12.067 2.661 80.178 1.00 53.97 250 GLN A N 1
ATOM 1976 C CA . GLN A 1 250 ? -11.483 1.419 80.744 1.00 53.97 250 GLN A CA 1
ATOM 1977 C C . GLN A 1 250 ? -11.277 0.270 79.725 1.00 53.97 250 GLN A C 1
ATOM 1979 O O . GLN A 1 250 ? -12.069 0.108 78.817 1.00 53.97 250 GLN A O 1
ATOM 1984 N N . ALA A 1 251 ? -10.218 -0.545 79.751 1.00 50.03 251 ALA A N 1
ATOM 1985 C CA . ALA A 1 251 ? -9.305 -0.904 80.829 1.00 50.03 251 ALA A CA 1
ATOM 1986 C C . ALA A 1 251 ? -7.927 -1.352 80.293 1.00 50.03 251 ALA A C 1
ATOM 1988 O O . ALA A 1 251 ? -7.798 -1.865 79.183 1.00 50.03 251 ALA A O 1
ATOM 1989 N N . LEU A 1 252 ? -6.922 -1.184 81.153 1.00 58.00 252 LEU A N 1
ATOM 1990 C CA . LEU A 1 252 ? -5.654 -1.913 81.174 1.00 58.00 252 LEU A CA 1
ATOM 1991 C C . LEU A 1 252 ? -5.897 -3.430 81.172 1.00 58.00 252 LEU A C 1
ATOM 1993 O O . LEU A 1 252 ? -6.675 -3.868 82.009 1.00 58.00 252 LEU A O 1
ATOM 1997 N N . THR A 1 253 ? -5.147 -4.216 80.392 1.00 57.97 253 THR A N 1
ATOM 1998 C CA . THR A 1 253 ? -4.514 -5.452 80.896 1.00 57.97 253 THR A CA 1
ATOM 1999 C C . THR A 1 253 ? -3.256 -5.801 80.096 1.00 57.97 253 THR A C 1
ATOM 2001 O O . THR A 1 253 ? -3.254 -6.024 78.888 1.00 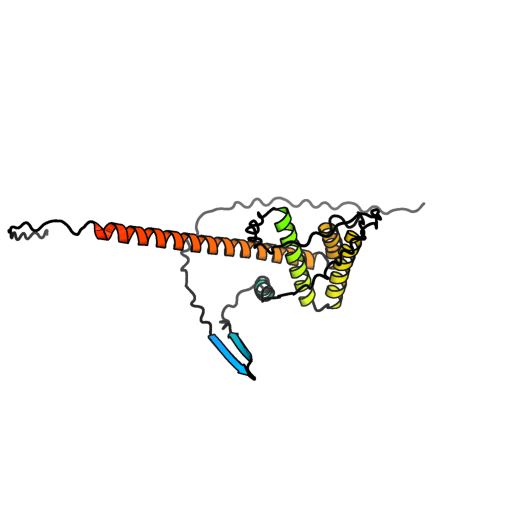57.97 253 THR A O 1
ATOM 2004 N N . THR A 1 254 ? -2.161 -5.819 80.840 1.00 59.00 254 THR A N 1
ATOM 2005 C CA . THR A 1 254 ? -0.856 -6.417 80.574 1.00 59.00 254 THR A CA 1
ATOM 2006 C C . THR A 1 254 ? -0.993 -7.931 80.385 1.00 59.00 254 THR A C 1
ATOM 2008 O O . THR A 1 254 ? -1.790 -8.564 81.077 1.00 59.00 254 THR A O 1
ATOM 2011 N N . GLY A 1 255 ? -0.192 -8.536 79.505 1.00 53.91 255 GLY A N 1
ATOM 2012 C CA . GLY A 1 255 ? -0.207 -9.987 79.310 1.00 53.91 255 GLY A CA 1
ATOM 2013 C C . GLY A 1 255 ? 0.969 -10.505 78.491 1.00 53.91 255 GLY A C 1
ATOM 2014 O O . GLY A 1 255 ? 0.810 -10.832 77.320 1.00 53.91 255 GLY A O 1
ATOM 2015 N N . ASP A 1 256 ? 2.133 -10.576 79.139 1.00 55.00 256 ASP A N 1
ATOM 2016 C CA . ASP A 1 256 ? 3.313 -11.345 78.734 1.00 55.00 256 ASP A CA 1
ATOM 2017 C C . ASP A 1 256 ? 2.972 -12.779 78.299 1.00 55.00 256 ASP A C 1
ATOM 2019 O O . ASP A 1 256 ? 2.323 -13.523 79.041 1.00 55.00 256 ASP A O 1
ATOM 2023 N N . ARG A 1 257 ? 3.512 -13.223 77.154 1.00 56.53 257 ARG A N 1
ATOM 2024 C CA . ARG A 1 257 ? 3.798 -14.650 76.922 1.00 56.53 257 ARG A CA 1
ATOM 2025 C C . ARG A 1 257 ? 4.813 -14.876 75.795 1.00 56.53 257 ARG A C 1
ATOM 2027 O O . ARG A 1 257 ? 4.477 -14.818 74.617 1.00 56.53 257 ARG A O 1
ATOM 2034 N N . LEU A 1 258 ? 6.046 -15.203 76.181 1.00 46.16 258 LEU A N 1
ATOM 2035 C CA . LEU A 1 258 ? 7.049 -15.860 75.335 1.00 46.16 258 LEU A CA 1
ATOM 2036 C C . LEU A 1 258 ? 6.900 -17.391 75.439 1.00 46.16 258 LEU A C 1
ATOM 2038 O O . LEU A 1 258 ? 6.733 -17.892 76.556 1.00 46.16 258 LEU A O 1
ATOM 2042 N N . PRO A 1 259 ? 7.023 -18.154 74.339 1.00 71.75 259 PRO A N 1
ATOM 2043 C CA . PRO A 1 259 ? 7.363 -19.568 74.390 1.00 71.75 259 PRO A CA 1
ATOM 2044 C C . PRO A 1 259 ? 8.858 -19.813 74.109 1.00 71.75 259 PRO A C 1
ATOM 2046 O O . PRO A 1 259 ? 9.520 -19.018 73.444 1.00 71.75 259 PRO A O 1
ATOM 2049 N N . ARG A 1 260 ? 9.339 -20.916 74.695 1.00 67.75 260 ARG A N 1
ATOM 2050 C CA . ARG A 1 260 ? 10.713 -21.447 74.708 1.00 67.75 260 ARG A CA 1
ATOM 2051 C C . ARG A 1 260 ? 11.234 -21.894 73.348 1.00 67.75 260 ARG A C 1
ATOM 2053 O O . ARG A 1 260 ? 10.415 -22.420 72.564 1.00 67.75 260 ARG A O 1
#

Radius of gyration: 34.96 Å; Cα contacts (8 Å, |Δi|>4): 84; chains: 1; bounding box: 69×74×124 Å

Foldseek 3Di:
DDDDDDDDDDDDDDDDDDDDDDPDDDPDDDDDDPDDFDKDWDWDDDPNDIDIDIDRDDPPDDDDDDPQPPVLVVLPDDPPPPPPPPPPPPPPPPPPPDDDDDDDDDDDDDPPDPPPDPPPPPDPDVVVVVVVLLVQLLSLLLVLVVVPPCVVLSVVLVVQLVVLVVCVVVVNVCSPVVSVSSCVVSCVSSDDVSNVSSVVSSVVVVVVVVVVVVVVVVVVVVVVVVVVVVVVVVVVVPPPPDDDDDDDDDDDDDDDDDDD

Sequence (260 aa):
MSSFPHTKDCIKSSARNSDSYNPASRRGSSQVSVKEEKRTCSVETNGGTQTVRIYKQSSQNMKFTSPSVENARIAMREVSISVRLPECNSSTVTPHIVPPDGLPQHVGDNPSRRVAAPVSPYTDSPVTQERENFLIFIKILFRILDDAEEPHTKRKAKQIVLECRRKNQQGDPLYHPLMDAVESRLRRFVGEASWRRAHLYLNHYISTRRQARNNQNARKNQNARKNQNASQSEANSNVGGSSSSYDARQALTTGDRLPR

Secondary structure (DSSP, 8-state):
--PPPP--------------------------------EEEEEEEETTEEEEEEEE----------TTSHHHHHTTS------------------------------------------------HHHHHHHHHHHHHHHHHHHHHHTT-HHHHHHHHHHHHHHHHHHHTT-GGG-SHHHHHHHHHHHHH-HHHHHHHHHHHHHHHHHHHHHHHHHHHHHHHHHHHHHHHHHHHHHTTSSS-------------------

pLDDT: mean 70.03, std 23.4, range [29.72, 98.5]

Solvent-accessible surface area (backbone atoms only — not comparable to full-atom values): 17645 Å² total; per-residue (Å²): 142,82,89,78,87,86,84,80,85,84,88,80,86,79,80,89,79,87,81,83,86,79,94,76,89,81,92,70,86,76,81,82,77,83,77,82,81,76,76,54,76,48,77,49,76,59,95,90,45,81,47,77,48,75,50,79,75,76,82,88,79,76,97,74,95,66,90,80,59,69,65,66,64,67,75,69,64,84,78,83,75,80,75,78,68,76,79,78,78,73,74,72,77,68,78,83,74,81,76,80,90,80,88,83,92,82,88,78,89,76,92,71,73,78,73,75,69,78,77,69,81,77,72,88,42,70,71,58,51,51,54,52,52,51,56,50,34,54,52,45,36,53,48,56,35,60,74,64,80,39,70,66,58,41,54,51,52,51,49,51,48,51,49,36,53,56,40,32,74,69,65,39,67,86,20,61,59,55,66,61,38,36,48,58,53,45,42,69,70,66,33,66,69,55,46,54,52,26,51,53,53,42,53,52,49,54,53,52,52,52,52,52,52,52,54,52,51,52,51,53,54,52,52,54,50,53,53,53,54,54,59,53,54,61,64,64,71,71,76,74,86,82,76,78,97,72,84,84,85,87,80,92,80,89,80,92,81,85,84,133

Organism: NCBI:txid303405